Protein AF-0000000072533738 (afdb_homodimer)

Nearest PDB structures (foldseek):
  5ziq-assembly3_C  TM=5.906E-01  e=1.884E-04  Ramazzottius varieornatus
  4b3w-assembly1_B  TM=5.481E-01  e=3.428E-03  Homo sapiens
  6q6p-assembly1_A  TM=5.461E-01  e=5.926E-03  Dissostichus mawsoni
  1ury-assembly1_A  TM=5.550E-01  e=8.692E-03  Homo sapiens
  1umo-assembly1_A  TM=5.489E-01  e=9.698E-03  Homo sapiens

Radius of gyration: 24.5 Å; Cα contacts (8 Å, |Δi|>4): 192; chains: 2; bounding box: 48×74×46 Å

Foldseek 3Di:
DCVVPVPVQCVDVVRNPPDDPVSCVPDPVNVVVVVVVVVVVVVVVVVVVVVVVVLVVLLVQLQVCLPDPPDALCCLCVVLVVVLVVVCVVCPPVDDPVNSVVSNVVSVVSSVSSSVSNVVD/DCVVPVPVQCVDVVRNPPDDPVSCVPDPVNVVVVVVVVVVVVVVVVVVVVVVVVLVVLLVQLQVCLPPPPDALCCLCVVLVVVLVVVCVVCPPVDDPVNSVVSNVVSVVSSVSSSVSNVVD

Structure (mmCIF, N/CA/C/O backbone):
data_AF-0000000072533738-model_v1
#
loop_
_entity.id
_entity.type
_entity.pdbx_description
1 polymer Globin
#
loop_
_atom_site.group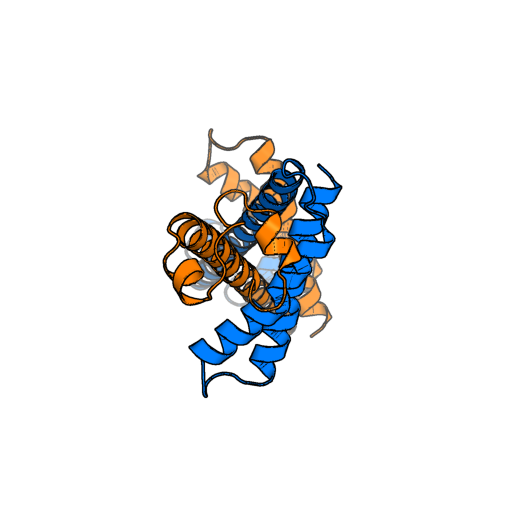_PDB
_atom_site.id
_atom_site.type_symbol
_atom_site.label_atom_id
_atom_site.label_alt_id
_atom_site.label_comp_id
_atom_site.label_asym_id
_atom_site.label_entity_id
_atom_site.label_seq_id
_atom_site.pdbx_PDB_ins_code
_atom_site.Cartn_x
_atom_site.Cartn_y
_atom_site.Cartn_z
_atom_site.occupancy
_atom_site.B_iso_or_equiv
_atom_site.auth_seq_id
_atom_site.auth_comp_id
_atom_site.auth_asym_id
_atom_site.auth_atom_id
_atom_site.pdbx_PDB_model_num
ATOM 1 N N . MET A 1 1 ? 9.305 -22.906 -13.305 1 75.19 1 MET A N 1
ATOM 2 C CA . MET A 1 1 ? 8.883 -23.516 -12.047 1 75.19 1 MET A CA 1
ATOM 3 C C . MET A 1 1 ? 8.789 -25.031 -12.18 1 75.19 1 MET A C 1
ATOM 5 O O . MET A 1 1 ? 9.203 -25.75 -11.273 1 75.19 1 MET A O 1
ATOM 9 N N . PHE A 1 2 ? 8.398 -25.578 -13.336 1 78.62 2 PHE A N 1
ATOM 10 C CA . PHE A 1 2 ? 8.109 -27.016 -13.453 1 78.62 2 PHE A CA 1
ATOM 11 C C . PHE A 1 2 ? 9.383 -27.797 -13.75 1 78.62 2 PHE A C 1
ATOM 13 O O . PHE A 1 2 ? 9.422 -29.016 -13.578 1 78.62 2 PHE A O 1
ATOM 20 N N . LYS A 1 3 ? 10.375 -27.016 -14.156 1 75.62 3 LYS A N 1
ATOM 21 C CA . LYS A 1 3 ? 11.625 -27.672 -14.508 1 75.62 3 LYS A CA 1
ATOM 22 C C . LYS A 1 3 ? 12.203 -28.422 -13.312 1 75.62 3 LYS A C 1
ATOM 24 O O . LYS A 1 3 ? 12.719 -29.531 -13.453 1 75.62 3 LYS A O 1
ATOM 29 N N . ASN A 1 4 ? 12 -27.828 -12.156 1 73.19 4 ASN A N 1
ATOM 30 C CA . ASN A 1 4 ? 12.617 -28.422 -10.984 1 73.19 4 ASN A CA 1
ATOM 31 C C . ASN A 1 4 ? 11.578 -29 -10.031 1 73.19 4 ASN A C 1
ATOM 33 O O . ASN A 1 4 ? 11.906 -29.406 -8.914 1 73.19 4 ASN A O 1
ATOM 37 N N . ASN A 1 5 ? 10.344 -29 -10.539 1 78.31 5 ASN A N 1
ATOM 38 C CA . ASN A 1 5 ? 9.281 -29.453 -9.641 1 78.31 5 ASN A CA 1
ATOM 39 C C . ASN A 1 5 ? 8.195 -30.219 -10.398 1 78.31 5 ASN A C 1
ATOM 41 O O . ASN A 1 5 ? 7.098 -29.688 -10.602 1 78.31 5 ASN A O 1
ATOM 45 N N . SER A 1 6 ? 8.484 -31.469 -10.75 1 82.69 6 SER A N 1
ATOM 46 C CA . SER A 1 6 ? 7.562 -32.312 -11.508 1 82.69 6 SER A CA 1
ATOM 47 C C . SER A 1 6 ? 6.285 -32.594 -10.719 1 82.69 6 SER A C 1
ATOM 49 O O . SER A 1 6 ? 5.219 -32.781 -11.305 1 82.69 6 SER A O 1
ATOM 51 N N . GLY A 1 7 ? 6.441 -32.562 -9.391 1 85.75 7 GLY A N 1
ATOM 52 C CA . GLY A 1 7 ? 5.281 -32.781 -8.539 1 85.75 7 GLY A CA 1
ATOM 53 C C . GLY A 1 7 ? 4.199 -31.75 -8.734 1 85.75 7 GLY A C 1
ATOM 54 O O . GLY A 1 7 ? 3.014 -32.062 -8.812 1 85.75 7 GLY A O 1
ATOM 55 N N . VAL A 1 8 ? 4.617 -30.562 -8.961 1 88.25 8 VAL A N 1
ATOM 56 C CA . VAL A 1 8 ? 3.662 -29.469 -9.148 1 88.25 8 VAL A CA 1
ATOM 57 C C . VAL A 1 8 ? 3.018 -29.578 -10.531 1 88.25 8 VAL A C 1
ATOM 59 O O . VAL A 1 8 ? 1.818 -29.328 -10.68 1 88.25 8 VAL A O 1
ATOM 62 N N . GLN A 1 9 ? 3.795 -29.969 -11.523 1 90.81 9 GLN A N 1
ATOM 63 C CA . GLN A 1 9 ? 3.248 -30.125 -12.867 1 90.81 9 GLN A CA 1
ATOM 64 C C . GLN A 1 9 ? 2.127 -31.156 -12.883 1 90.81 9 GLN A C 1
ATOM 66 O O . GLN A 1 9 ? 1.124 -30.984 -13.578 1 90.81 9 GLN A O 1
ATOM 71 N N . GLN A 1 10 ? 2.271 -32.219 -12.094 1 91.19 10 GLN A N 1
ATOM 72 C CA . GLN A 1 10 ? 1.323 -33.344 -12.062 1 91.19 10 GLN A CA 1
ATOM 73 C C . GLN A 1 10 ? -0.013 -32.906 -11.461 1 91.19 10 GLN A C 1
ATOM 75 O O . GLN A 1 10 ? -1.024 -33.594 -11.633 1 91.19 10 GLN A O 1
ATOM 80 N N . LEU A 1 11 ? -0.017 -31.797 -10.758 1 90.56 11 LEU A N 1
ATOM 81 C CA . LEU A 1 11 ? -1.252 -31.281 -10.18 1 90.56 11 LEU A CA 1
ATOM 82 C C . LEU A 1 11 ? -2.121 -30.609 -11.242 1 90.56 11 LEU A C 1
ATOM 84 O O . LEU A 1 11 ? -3.305 -30.359 -11.008 1 90.56 11 LEU A O 1
ATOM 88 N N . PHE A 1 12 ? -1.512 -30.281 -12.391 1 91.5 12 PHE A N 1
ATOM 89 C CA . PHE A 1 12 ? -2.24 -29.719 -13.523 1 91.5 12 PHE A CA 1
ATOM 90 C C . PHE A 1 12 ? -2.658 -30.828 -14.484 1 91.5 12 PHE A C 1
ATOM 92 O O . PHE A 1 12 ? -1.821 -31.406 -15.195 1 91.5 12 PHE A O 1
ATOM 99 N N . ARG A 1 13 ? -3.932 -31.109 -14.508 1 91.69 13 ARG A N 1
ATOM 100 C CA . ARG A 1 13 ? -4.438 -32.219 -15.32 1 91.69 13 ARG A CA 1
ATOM 101 C C . ARG A 1 13 ? -4.023 -32.062 -16.781 1 91.69 13 ARG A C 1
ATOM 103 O O . ARG A 1 13 ? -3.568 -33.031 -17.406 1 91.69 13 ARG A O 1
ATOM 110 N N . GLU A 1 14 ? -4.074 -30.891 -17.25 1 92.44 14 GLU A N 1
ATOM 111 C CA . GLU A 1 14 ? -3.83 -30.625 -18.672 1 92.44 14 GLU A CA 1
ATOM 112 C C . GLU A 1 14 ? -2.338 -30.641 -18.984 1 92.44 14 GLU A C 1
ATOM 114 O O . GLU A 1 14 ? -1.943 -30.625 -20.156 1 92.44 14 GLU A O 1
ATOM 119 N N . LEU A 1 15 ? -1.548 -30.766 -17.906 1 92.88 15 LEU A N 1
ATOM 120 C CA . LEU A 1 15 ? -0.111 -30.672 -18.141 1 92.88 15 LEU A CA 1
ATOM 121 C C . LEU A 1 15 ? 0.583 -31.984 -17.844 1 92.88 15 LEU A C 1
ATOM 123 O O . LEU A 1 15 ? 1.794 -32.125 -18.031 1 92.88 15 LEU A O 1
ATOM 127 N N . ARG A 1 16 ? -0.075 -33.031 -17.422 1 90.62 16 ARG A N 1
ATOM 128 C CA . ARG A 1 16 ? 0.484 -34.25 -16.875 1 90.62 16 ARG A CA 1
ATOM 129 C C . ARG A 1 16 ? 1.296 -35 -17.922 1 90.62 16 ARG A C 1
ATOM 131 O O . ARG A 1 16 ? 2.318 -35.625 -17.609 1 90.62 16 ARG A O 1
ATOM 138 N N . ASP A 1 17 ? 0.9 -34.812 -19.125 1 90.19 17 ASP A N 1
ATOM 139 C CA . ASP A 1 17 ? 1.509 -35.656 -20.141 1 90.19 17 ASP A CA 1
ATOM 140 C C . ASP A 1 17 ? 2.557 -34.906 -20.953 1 90.19 17 ASP A C 1
ATOM 142 O O . ASP A 1 17 ? 3.158 -35.438 -21.875 1 90.19 17 ASP A O 1
ATOM 146 N N . LEU A 1 18 ? 2.707 -33.719 -20.656 1 90.38 18 LEU A N 1
ATOM 147 C CA . LEU A 1 18 ? 3.727 -32.938 -21.359 1 90.38 18 LEU A CA 1
ATOM 148 C C . LEU A 1 18 ? 5.117 -33.25 -20.812 1 90.38 18 LEU A C 1
ATOM 150 O O . LEU A 1 18 ? 5.332 -33.219 -19.594 1 90.38 18 LEU A O 1
ATOM 154 N N . LYS A 1 19 ? 6.027 -33.625 -21.641 1 86.81 19 LYS A N 1
ATOM 155 C CA . LYS A 1 19 ? 7.285 -34.219 -21.188 1 86.81 19 LYS A CA 1
ATOM 156 C C . LYS A 1 19 ? 8.453 -33.281 -21.453 1 86.81 19 LYS A C 1
ATOM 158 O O . LYS A 1 19 ? 9.492 -33.375 -20.781 1 86.81 19 LYS A O 1
ATOM 163 N N . THR A 1 20 ? 8.258 -32.344 -22.391 1 88.25 20 THR A N 1
ATOM 164 C CA . THR A 1 20 ? 9.383 -31.5 -22.75 1 88.25 20 THR A CA 1
ATOM 165 C C . THR A 1 20 ? 9.094 -30.047 -22.375 1 88.25 20 THR A C 1
ATOM 167 O O . THR A 1 20 ? 7.93 -29.641 -22.266 1 88.25 20 THR A O 1
ATOM 170 N N . THR A 1 21 ? 10.172 -29.266 -22.219 1 86.88 21 THR A N 1
ATOM 171 C CA . THR A 1 21 ? 10.055 -27.844 -21.938 1 86.88 21 THR A CA 1
ATOM 172 C C . THR A 1 21 ? 9.336 -27.109 -23.078 1 86.88 21 THR A C 1
ATOM 174 O O . THR A 1 21 ? 8.562 -26.188 -22.828 1 86.88 21 THR A O 1
ATOM 177 N N . ASP A 1 22 ? 9.562 -27.562 -24.328 1 90.81 22 ASP A N 1
ATOM 178 C CA . ASP A 1 22 ? 8.914 -26.969 -25.484 1 90.81 22 ASP A CA 1
ATOM 179 C C . ASP A 1 22 ? 7.402 -27.188 -25.453 1 90.81 22 ASP A C 1
ATOM 181 O O . ASP A 1 22 ? 6.633 -26.281 -25.75 1 90.81 22 ASP A O 1
ATOM 185 N N . GLU A 1 23 ? 7.047 -28.312 -25.062 1 91.81 23 GLU A N 1
ATOM 186 C CA . GLU A 1 23 ? 5.621 -28.594 -24.922 1 91.81 23 GLU A CA 1
ATOM 187 C C . GLU A 1 23 ? 4.98 -27.719 -23.844 1 91.81 23 GLU A C 1
ATOM 189 O O . GLU A 1 23 ? 3.879 -27.203 -24.031 1 91.81 23 GLU A O 1
ATOM 194 N N . LEU A 1 24 ? 5.672 -27.625 -22.766 1 89.44 24 LEU A N 1
ATOM 195 C CA . LEU A 1 24 ? 5.172 -26.812 -21.672 1 89.44 24 LEU A CA 1
ATOM 196 C C . LEU A 1 24 ? 5.059 -25.344 -22.078 1 89.44 24 LEU A C 1
ATOM 198 O O . LEU A 1 24 ? 4.051 -24.703 -21.797 1 89.44 24 LEU A O 1
ATOM 202 N N . ARG A 1 25 ? 6.059 -24.906 -22.812 1 89.38 25 ARG A N 1
ATOM 203 C CA . ARG A 1 25 ? 6.082 -23.516 -23.266 1 89.38 25 ARG A CA 1
ATOM 204 C C . ARG A 1 25 ? 4.945 -23.234 -24.234 1 89.38 25 ARG A C 1
ATOM 206 O O . ARG A 1 25 ? 4.441 -22.109 -24.312 1 89.38 25 ARG A O 1
ATOM 213 N N . MET A 1 26 ? 4.469 -24.281 -24.891 1 91.75 26 MET A N 1
ATOM 214 C CA . MET A 1 26 ? 3.451 -24.094 -25.922 1 91.75 26 MET A CA 1
ATOM 215 C C . MET A 1 26 ? 2.055 -24.328 -25.359 1 91.75 26 MET A C 1
ATOM 217 O O . MET A 1 26 ? 1.057 -24.109 -26.047 1 91.75 26 MET A O 1
ATOM 221 N N . SER A 1 27 ? 2.01 -24.703 -24.078 1 93.25 27 SER A N 1
ATOM 222 C CA . SER A 1 27 ? 0.722 -24.984 -23.453 1 93.25 27 SER A CA 1
ATOM 223 C C . SER A 1 27 ? -0.048 -23.703 -23.172 1 93.25 27 SER A C 1
ATOM 225 O O . SER A 1 27 ? 0.428 -22.844 -22.438 1 93.25 27 SER A O 1
ATOM 227 N N . GLU A 1 28 ? -1.246 -23.594 -23.75 1 93.56 28 GLU A N 1
ATOM 228 C CA . GLU A 1 28 ? -2.098 -22.422 -23.531 1 93.56 28 GLU A CA 1
ATOM 229 C C . GLU A 1 28 ? -2.531 -22.328 -22.062 1 93.56 28 GLU A C 1
ATOM 231 O O . GLU A 1 28 ? -2.605 -21.219 -21.516 1 93.56 28 GLU A O 1
ATOM 236 N N . VAL A 1 29 ? -2.779 -23.422 -21.469 1 92.5 29 VAL A N 1
ATOM 237 C CA . VAL A 1 29 ? -3.225 -23.453 -20.078 1 92.5 29 VAL A CA 1
ATOM 238 C C . VAL A 1 29 ? -2.123 -22.922 -19.172 1 92.5 29 VAL A C 1
ATOM 240 O O . VAL A 1 29 ? -2.377 -22.078 -18.297 1 92.5 29 VAL A O 1
ATOM 243 N N . LEU A 1 30 ? -0.983 -23.359 -19.391 1 92.62 30 LEU A N 1
ATOM 244 C CA . LEU A 1 30 ? 0.136 -22.906 -18.578 1 92.62 30 LEU A CA 1
ATOM 245 C C . LEU A 1 30 ? 0.406 -21.422 -18.812 1 92.62 30 LEU A C 1
ATOM 247 O O . LEU A 1 30 ? 0.65 -20.672 -17.859 1 92.62 30 LEU A O 1
ATOM 251 N N . GLU A 1 31 ? 0.365 -20.984 -20 1 93.5 31 GLU A N 1
ATOM 252 C CA . GLU A 1 31 ? 0.601 -19.578 -20.344 1 93.5 31 GLU A CA 1
ATOM 253 C C . GLU A 1 31 ? -0.403 -18.672 -19.641 1 93.5 31 GLU A C 1
ATOM 255 O O . GLU A 1 31 ? -0.029 -17.641 -19.094 1 93.5 31 GLU A O 1
ATOM 260 N N . LYS A 1 32 ? -1.63 -19.062 -19.656 1 94.69 32 LYS A N 1
ATOM 261 C CA . LYS A 1 32 ? -2.668 -18.25 -19.016 1 94.69 32 LYS A CA 1
ATOM 262 C C . LYS A 1 32 ? -2.471 -18.203 -17.516 1 94.69 32 LYS A C 1
ATOM 264 O O . LYS A 1 32 ? -2.592 -17.141 -16.891 1 94.69 32 LYS A O 1
ATOM 269 N N . HIS A 1 33 ? -2.213 -19.328 -16.938 1 94 33 HIS A N 1
ATOM 270 C CA . HIS A 1 33 ? -1.962 -19.375 -15.5 1 94 33 HIS A CA 1
ATOM 271 C C . HIS A 1 33 ? -0.748 -18.516 -15.133 1 94 33 HIS A C 1
ATOM 273 O O . HIS A 1 33 ? -0.802 -17.719 -14.188 1 94 33 HIS A O 1
ATOM 279 N N . ALA A 1 34 ? 0.335 -18.703 -15.93 1 92.62 34 ALA A N 1
ATOM 280 C CA . ALA A 1 34 ? 1.561 -17.953 -15.688 1 92.62 34 ALA A CA 1
ATOM 281 C C . ALA A 1 34 ? 1.312 -16.453 -15.805 1 92.62 34 ALA A C 1
ATOM 283 O O . ALA A 1 34 ? 1.826 -15.664 -15.008 1 92.62 34 ALA A O 1
ATOM 284 N N . SER A 1 35 ? 0.543 -16.016 -16.703 1 93.88 35 SER A N 1
ATOM 285 C CA . SER A 1 35 ? 0.214 -14.602 -16.891 1 93.88 35 SER A CA 1
ATOM 286 C C . SER A 1 35 ? -0.564 -14.055 -15.703 1 93.88 35 SER A C 1
ATOM 288 O O . SER A 1 35 ? -0.3 -12.938 -15.25 1 93.88 35 SER A O 1
ATOM 290 N N . LYS A 1 36 ? -1.461 -14.859 -15.219 1 95.62 36 LYS A N 1
ATOM 291 C CA . LYS A 1 36 ? -2.24 -14.445 -14.062 1 95.62 36 LYS A CA 1
ATOM 292 C C . LYS A 1 36 ? -1.359 -14.328 -12.82 1 95.62 36 LYS A C 1
ATOM 294 O O . LYS A 1 36 ? -1.438 -13.344 -12.086 1 95.62 36 LYS A O 1
ATOM 299 N N . VAL A 1 37 ? -0.506 -15.289 -12.648 1 95.44 37 VAL A N 1
ATOM 300 C CA . VAL A 1 37 ? 0.407 -15.297 -11.508 1 95.44 37 VAL A CA 1
ATOM 301 C C . VAL A 1 37 ? 1.319 -14.07 -11.57 1 95.44 37 VAL A C 1
ATOM 303 O O . VAL A 1 37 ? 1.434 -13.328 -10.594 1 95.44 37 VAL A O 1
ATOM 306 N N . MET A 1 38 ? 1.841 -13.781 -12.742 1 93.75 38 MET A N 1
ATOM 307 C CA . MET A 1 38 ? 2.754 -12.656 -12.898 1 93.75 38 MET A CA 1
ATOM 308 C C . MET A 1 38 ? 2.027 -11.336 -12.68 1 93.75 38 MET A C 1
ATOM 310 O O . MET A 1 38 ? 2.58 -10.406 -12.086 1 93.75 38 MET A O 1
ATOM 314 N N . SER A 1 39 ? 0.851 -11.297 -13.125 1 94.81 39 SER A N 1
ATOM 315 C CA . SER A 1 39 ? 0.066 -10.086 -12.938 1 94.81 39 SER A CA 1
ATOM 316 C C . SER A 1 39 ? -0.188 -9.812 -11.461 1 94.81 39 SER A C 1
ATOM 318 O O . SER A 1 39 ? -0.01 -8.688 -10.992 1 94.81 39 SER A O 1
ATOM 320 N N . ILE A 1 40 ? -0.537 -10.805 -10.719 1 94.88 40 ILE A N 1
ATOM 321 C CA . ILE A 1 40 ? -0.811 -10.664 -9.297 1 94.88 40 ILE A CA 1
ATOM 322 C C . ILE A 1 40 ? 0.472 -10.281 -8.555 1 94.88 40 ILE A C 1
ATOM 324 O O . ILE A 1 40 ? 0.468 -9.383 -7.715 1 94.88 40 ILE A O 1
ATOM 328 N N . LEU A 1 41 ? 1.559 -10.938 -8.914 1 95 41 LEU A N 1
ATOM 329 C CA . LEU A 1 41 ? 2.834 -10.617 -8.281 1 95 41 LEU A CA 1
ATOM 330 C C . LEU A 1 41 ? 3.238 -9.172 -8.562 1 95 41 LEU A C 1
ATOM 332 O O . LEU A 1 41 ? 3.598 -8.43 -7.645 1 95 41 LEU A O 1
ATOM 336 N N . ASP A 1 42 ? 3.123 -8.758 -9.781 1 92.44 42 ASP A N 1
ATOM 337 C CA . ASP A 1 42 ? 3.492 -7.406 -10.188 1 92.44 42 ASP A CA 1
ATOM 338 C C . ASP A 1 42 ? 2.639 -6.363 -9.469 1 92.44 42 ASP A C 1
ATOM 340 O O . ASP A 1 42 ? 3.164 -5.379 -8.945 1 92.44 42 ASP A O 1
ATOM 344 N N . ASP A 1 43 ? 1.369 -6.605 -9.492 1 92.5 43 ASP A N 1
ATOM 345 C CA . ASP A 1 43 ? 0.45 -5.695 -8.82 1 92.5 43 ASP A CA 1
ATOM 346 C C . ASP A 1 43 ? 0.756 -5.609 -7.324 1 92.5 43 ASP A C 1
ATOM 348 O O . ASP A 1 43 ? 0.78 -4.52 -6.75 1 92.5 43 ASP A O 1
ATOM 352 N N . SER A 1 44 ? 0.989 -6.727 -6.723 1 93.25 44 SER A N 1
ATOM 353 C CA . SER A 1 44 ? 1.26 -6.781 -5.289 1 93.25 44 SER A CA 1
ATOM 354 C C . SER A 1 44 ? 2.564 -6.07 -4.945 1 93.25 44 SER A C 1
ATOM 356 O O . SER A 1 44 ? 2.613 -5.273 -4.004 1 93.25 44 SER A O 1
ATOM 358 N N . ILE A 1 45 ? 3.549 -6.316 -5.68 1 91.75 45 ILE A N 1
ATOM 359 C CA . ILE A 1 45 ? 4.848 -5.684 -5.457 1 91.75 45 ILE A CA 1
ATOM 360 C C . ILE A 1 45 ? 4.707 -4.168 -5.566 1 91.75 45 ILE A C 1
ATOM 362 O O . ILE A 1 45 ? 5.211 -3.432 -4.715 1 91.75 45 ILE A O 1
ATOM 366 N N . ASN A 1 46 ? 3.998 -3.68 -6.578 1 90.31 46 ASN A N 1
ATOM 367 C CA . ASN A 1 46 ? 3.799 -2.248 -6.773 1 90.31 46 ASN A CA 1
ATOM 368 C C . ASN A 1 46 ? 3.047 -1.62 -5.605 1 90.31 46 ASN A C 1
ATOM 370 O O . ASN A 1 46 ? 3.377 -0.515 -5.172 1 90.31 46 ASN A O 1
ATOM 374 N N . ASN A 1 47 ? 2.111 -2.355 -5.148 1 89.12 47 ASN A N 1
ATOM 375 C CA . ASN A 1 47 ? 1.332 -1.848 -4.023 1 89.12 47 ASN A CA 1
ATOM 376 C C . ASN A 1 47 ? 2.15 -1.831 -2.734 1 89.12 47 ASN A C 1
ATOM 378 O O . ASN A 1 47 ? 2.086 -0.871 -1.965 1 89.12 47 ASN A O 1
ATOM 382 N N . ILE A 1 48 ? 2.896 -2.848 -2.529 1 84.75 48 ILE A N 1
ATOM 383 C CA . ILE A 1 48 ? 3.736 -2.939 -1.34 1 84.75 48 ILE A CA 1
ATOM 384 C C . ILE A 1 48 ? 4.816 -1.863 -1.387 1 84.75 48 ILE A C 1
ATOM 386 O O . ILE A 1 48 ? 5.082 -1.195 -0.384 1 84.75 48 ILE A O 1
ATOM 390 N N . ASP A 1 49 ? 5.473 -1.642 -2.525 1 85.81 49 ASP A N 1
ATOM 391 C CA . ASP A 1 49 ? 6.461 -0.583 -2.699 1 85.81 49 ASP A CA 1
ATOM 392 C C . ASP A 1 49 ? 5.855 0.789 -2.41 1 85.81 49 ASP A C 1
ATOM 394 O O . ASP A 1 49 ? 6.504 1.646 -1.806 1 85.81 49 ASP A O 1
ATOM 398 N N . SER A 1 50 ? 4.66 0.904 -2.797 1 88.19 50 SER A N 1
ATOM 399 C CA . SER A 1 50 ? 3.994 2.188 -2.598 1 88.19 50 SER A CA 1
ATOM 400 C C . SER A 1 50 ? 3.771 2.473 -1.116 1 88.19 50 SER A C 1
ATOM 402 O O . SER A 1 50 ? 3.865 3.619 -0.678 1 88.19 50 SER A O 1
ATOM 404 N N . VAL A 1 51 ? 3.52 1.448 -0.324 1 84.5 51 VAL A N 1
ATOM 405 C CA . VAL A 1 51 ? 3.32 1.644 1.108 1 84.5 51 VAL A CA 1
ATOM 406 C C . VAL A 1 51 ? 4.645 2.025 1.768 1 84.5 51 VAL A C 1
ATOM 408 O O . VAL A 1 51 ? 4.684 2.908 2.627 1 84.5 51 VAL A O 1
ATOM 411 N N . ASP A 1 52 ? 5.688 1.315 1.389 1 85.62 52 ASP A N 1
ATOM 412 C CA . ASP A 1 52 ? 7.004 1.647 1.933 1 85.62 52 ASP A CA 1
ATOM 413 C C . ASP A 1 52 ? 7.355 3.107 1.659 1 85.62 52 ASP A C 1
ATOM 415 O O . ASP A 1 52 ? 7.84 3.811 2.549 1 85.62 52 ASP A O 1
ATOM 419 N N . ILE A 1 53 ? 7.074 3.516 0.464 1 89.75 53 ILE A N 1
ATOM 420 C CA . ILE A 1 53 ? 7.34 4.895 0.071 1 89.75 53 ILE A CA 1
ATOM 421 C C . ILE A 1 53 ? 6.457 5.84 0.882 1 89.75 53 ILE A C 1
ATOM 423 O O . ILE A 1 53 ? 6.914 6.895 1.33 1 89.75 53 ILE A O 1
ATOM 427 N N . THR A 1 54 ? 5.262 5.414 1.073 1 92.69 54 THR A N 1
ATOM 428 C CA . THR A 1 54 ? 4.32 6.207 1.851 1 92.69 54 THR A CA 1
ATOM 429 C C . THR A 1 54 ? 4.789 6.344 3.297 1 92.69 54 THR A C 1
ATOM 431 O O . THR A 1 54 ? 4.805 7.441 3.85 1 92.69 54 THR A O 1
ATOM 434 N N . LEU A 1 55 ? 5.207 5.238 3.891 1 91.75 55 LEU A N 1
ATOM 435 C CA . LEU A 1 55 ? 5.66 5.266 5.277 1 91.75 55 LEU A CA 1
ATOM 436 C C . LEU A 1 55 ? 6.898 6.145 5.426 1 91.75 55 LEU A C 1
ATOM 438 O O . LEU A 1 55 ? 7.016 6.898 6.395 1 91.75 55 LEU A O 1
ATOM 442 N N . GLU A 1 56 ? 7.734 6.047 4.465 1 94.38 56 GLU A N 1
ATOM 443 C CA . GLU A 1 56 ? 8.922 6.902 4.484 1 94.38 56 GLU A CA 1
ATOM 444 C C . GLU A 1 56 ? 8.539 8.375 4.398 1 94.38 56 GLU A C 1
ATOM 446 O O . GLU A 1 56 ? 9.086 9.211 5.121 1 94.38 56 GLU A O 1
ATOM 451 N N . LEU A 1 57 ? 7.652 8.672 3.541 1 95.56 57 LEU A N 1
ATOM 452 C CA . LEU A 1 57 ? 7.168 10.047 3.391 1 95.56 57 LEU A CA 1
ATOM 453 C C . LEU A 1 57 ? 6.555 10.547 4.691 1 95.56 57 LEU A C 1
ATOM 455 O O . LEU A 1 57 ? 6.852 11.664 5.133 1 95.56 57 LEU A O 1
ATOM 459 N N . LEU A 1 58 ? 5.754 9.758 5.352 1 97.12 58 LEU A N 1
ATOM 460 C CA . LEU A 1 58 ? 5.109 10.148 6.602 1 97.12 58 LEU A CA 1
ATOM 461 C C . LEU A 1 58 ? 6.141 10.367 7.703 1 97.12 58 LEU A C 1
ATOM 463 O O . LEU A 1 58 ? 6.051 11.344 8.453 1 97.12 58 LEU A O 1
ATOM 467 N N . HIS A 1 59 ? 7.09 9.477 7.734 1 97.12 59 HIS A N 1
ATOM 468 C CA . HIS A 1 59 ? 8.141 9.609 8.742 1 97.12 59 HIS A CA 1
ATOM 469 C C . HIS A 1 59 ? 8.961 10.875 8.508 1 97.12 59 HIS A C 1
ATOM 471 O O . HIS A 1 59 ? 9.234 11.625 9.453 1 97.12 59 HIS A O 1
ATOM 477 N N . ARG A 1 60 ? 9.305 11.117 7.273 1 97.12 60 ARG A N 1
ATOM 478 C CA . ARG A 1 60 ? 10.062 12.32 6.957 1 97.12 60 ARG A CA 1
ATOM 479 C C . ARG A 1 60 ? 9.25 13.578 7.246 1 97.12 60 ARG A C 1
ATOM 481 O O . ARG A 1 60 ? 9.773 14.555 7.773 1 97.12 60 ARG A O 1
ATOM 488 N N . THR A 1 61 ? 8.023 13.531 6.879 1 97.5 61 THR A N 1
ATOM 489 C CA . THR A 1 61 ? 7.129 14.648 7.152 1 97.5 61 THR A CA 1
ATOM 490 C C . THR A 1 61 ? 7.016 14.898 8.656 1 97.5 61 THR A C 1
ATOM 492 O O . THR A 1 61 ? 7.145 16.031 9.117 1 97.5 61 THR A O 1
ATOM 495 N N . GLY A 1 62 ? 6.73 13.844 9.461 1 97.69 62 GLY A N 1
ATOM 496 C CA . GLY A 1 62 ? 6.73 13.969 10.906 1 97.69 62 GLY A CA 1
ATOM 497 C C . GLY A 1 62 ? 8.031 14.531 11.453 1 97.69 62 GLY A C 1
ATOM 498 O O . GLY A 1 62 ? 8.016 15.477 12.258 1 97.69 62 GLY A O 1
ATOM 499 N N . ALA A 1 63 ? 9.156 14.008 10.977 1 97.62 63 ALA A N 1
ATOM 500 C CA . ALA A 1 63 ? 10.484 14.422 11.43 1 97.62 63 ALA A CA 1
ATOM 501 C C . ALA A 1 63 ? 10.719 15.906 11.164 1 97.62 63 ALA A C 1
ATOM 503 O O . ALA A 1 63 ? 11.32 16.594 11.992 1 97.62 63 ALA A O 1
ATOM 504 N N . SER A 1 64 ? 10.305 16.391 10.039 1 96.31 64 SER A N 1
ATOM 505 C CA . SER A 1 64 ? 10.531 17.781 9.664 1 96.31 64 SER A CA 1
ATOM 506 C C . SER A 1 64 ? 9.859 18.734 10.641 1 96.31 64 SER A C 1
ATOM 508 O O . SER A 1 64 ? 10.242 19.906 10.734 1 96.31 64 SER A O 1
ATOM 510 N N . HIS A 1 65 ? 8.859 18.328 11.43 1 96.56 65 HIS A N 1
ATOM 511 C CA . HIS A 1 65 ? 8.102 19.188 12.328 1 96.56 65 HIS A CA 1
ATOM 512 C C . HIS A 1 65 ? 8.797 19.344 13.672 1 96.56 65 HIS A C 1
ATOM 514 O O . HIS A 1 65 ? 8.422 20.188 14.484 1 96.56 65 HIS A O 1
ATOM 520 N N . LYS A 1 66 ? 9.82 18.547 13.875 1 94.81 66 LYS A N 1
ATOM 521 C CA . LYS A 1 66 ? 10.633 18.703 15.07 1 94.81 66 LYS A CA 1
ATOM 522 C C . LYS A 1 66 ? 11.328 20.062 15.086 1 94.81 66 LYS A C 1
ATOM 524 O O . LYS A 1 66 ? 11.617 20.609 16.156 1 94.81 66 LYS A O 1
ATOM 529 N N . GLY A 1 67 ? 11.547 20.625 13.914 1 91.31 67 GLY A N 1
ATOM 530 C CA . GLY A 1 67 ? 12.258 21.891 13.781 1 91.31 67 GLY A CA 1
ATOM 531 C C . GLY A 1 67 ? 11.422 23.078 14.18 1 91.31 67 GLY A C 1
ATOM 532 O O . GLY A 1 67 ? 11.945 24.188 14.352 1 91.31 67 GLY A O 1
ATOM 533 N N . TYR A 1 68 ? 10.164 22.906 14.398 1 91.69 68 TYR A N 1
ATOM 534 C CA . TYR A 1 68 ? 9.273 24.016 14.742 1 91.69 68 TYR A CA 1
ATOM 535 C C . TYR A 1 68 ? 9.117 24.141 16.25 1 91.69 68 TYR A C 1
ATOM 537 O O . TYR A 1 68 ? 8.648 23.219 16.906 1 91.69 68 TYR A O 1
ATOM 545 N N . GLN A 1 69 ? 9.5 25.328 16.781 1 91.44 69 GLN A N 1
ATOM 546 C CA . GLN A 1 69 ? 9.391 25.578 18.203 1 91.44 69 GLN A CA 1
ATOM 547 C C . GLN A 1 69 ? 7.938 2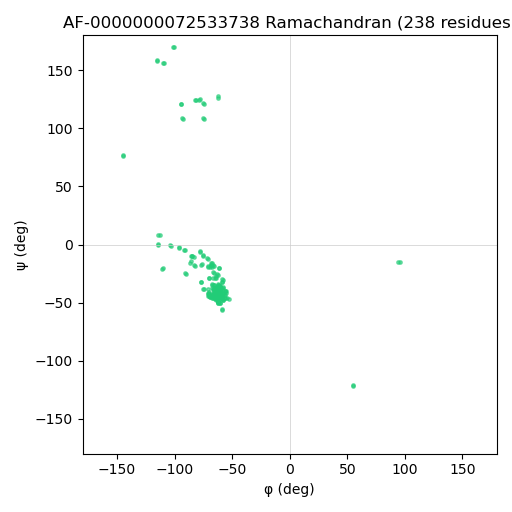5.516 18.672 1 91.44 69 GLN A C 1
ATOM 549 O O . GLN A 1 69 ? 7.059 26.141 18.062 1 91.44 69 GLN A O 1
ATOM 554 N N . GLY A 1 70 ? 7.68 24.703 19.719 1 92.88 70 GLY A N 1
ATOM 555 C CA . GLY A 1 70 ? 6.348 24.625 20.297 1 92.88 70 GLY A CA 1
ATOM 556 C C . GLY A 1 70 ? 5.512 23.5 19.734 1 92.88 70 GLY A C 1
ATOM 557 O O . GLY A 1 70 ? 4.496 23.109 20.312 1 92.88 70 GLY A O 1
ATOM 558 N N . PHE A 1 71 ? 5.945 22.984 18.656 1 94.69 71 PHE A N 1
ATOM 559 C CA . PHE A 1 71 ? 5.199 21.875 18.078 1 94.69 71 PHE A CA 1
ATOM 560 C C . PHE A 1 71 ? 5.562 20.562 18.781 1 94.69 71 PHE A C 1
ATOM 562 O O . PHE A 1 71 ? 6.742 20.219 18.875 1 94.69 71 PHE A O 1
ATOM 569 N N . THR A 1 72 ? 4.469 19.875 19.312 1 94.69 72 THR A N 1
ATOM 570 C CA . THR A 1 72 ? 4.66 18.562 19.906 1 94.69 72 THR A CA 1
ATOM 571 C C . THR A 1 72 ? 4.023 17.484 19.016 1 94.69 72 THR A C 1
ATOM 573 O O . THR A 1 72 ? 3.076 17.766 18.281 1 94.69 72 THR A O 1
ATOM 576 N N . ALA A 1 73 ? 4.504 16.25 19.141 1 96.25 73 ALA A N 1
ATOM 577 C CA . ALA A 1 73 ? 4.031 15.148 18.312 1 96.25 73 ALA A CA 1
ATOM 578 C C . ALA A 1 73 ? 2.531 14.938 18.484 1 96.25 73 ALA A C 1
ATOM 580 O O . ALA A 1 73 ? 1.831 14.594 17.531 1 96.25 73 ALA A O 1
ATOM 581 N N . GLU A 1 74 ? 2.062 15.211 19.672 1 94.19 74 GLU A N 1
ATOM 582 C CA . GLU A 1 74 ? 0.66 14.977 20 1 94.19 74 GLU A CA 1
ATOM 583 C C . GLU A 1 74 ? -0.254 15.922 19.234 1 94.19 74 GLU A C 1
ATOM 585 O O . GLU A 1 74 ? -1.441 15.648 19.062 1 94.19 74 GLU A O 1
ATOM 590 N N . LEU A 1 75 ? 0.294 17.016 18.734 1 94.31 75 LEU A N 1
ATOM 591 C CA . LEU A 1 75 ? -0.518 18 18.016 1 94.31 75 LEU A CA 1
ATOM 592 C C . LEU A 1 75 ? -0.955 17.453 16.656 1 94.31 75 LEU A C 1
ATOM 594 O O . LEU A 1 75 ? -1.911 17.953 16.062 1 94.31 75 LEU A O 1
ATOM 598 N N . PHE A 1 76 ? -0.294 16.438 16.141 1 96.25 76 PHE A N 1
ATOM 599 C CA . PHE A 1 76 ? -0.744 15.789 14.914 1 96.25 76 PHE A CA 1
ATOM 600 C C . PHE A 1 76 ? -2.166 15.266 15.062 1 96.25 76 PHE A C 1
ATOM 602 O O . PHE A 1 76 ? -2.934 15.25 14.102 1 96.25 76 PHE A O 1
ATOM 609 N N . TRP A 1 77 ? -2.539 14.898 16.266 1 94.69 77 TRP A N 1
ATOM 610 C CA . TRP A 1 77 ? -3.859 14.312 16.5 1 94.69 77 TRP A CA 1
ATOM 611 C C . TRP A 1 77 ? -4.957 15.336 16.219 1 94.69 77 TRP A C 1
ATOM 613 O O . TRP A 1 77 ? -6.113 14.969 15.992 1 94.69 77 TRP A O 1
ATOM 623 N N . GLU A 1 78 ? -4.656 16.562 16.188 1 92.94 78 GLU A N 1
ATOM 624 C CA . GLU A 1 78 ? -5.641 17.609 15.977 1 92.94 78 GLU A CA 1
ATOM 625 C C . GLU A 1 78 ? -6.211 17.562 14.562 1 92.94 78 GLU A C 1
ATOM 627 O O . GLU A 1 78 ? -7.25 18.172 14.281 1 92.94 78 GLU A O 1
ATOM 632 N N . ILE A 1 79 ? -5.578 16.875 13.695 1 94.38 79 ILE A N 1
ATOM 633 C CA . ILE A 1 79 ? -6 16.812 12.297 1 94.38 79 ILE A CA 1
ATOM 634 C C . ILE A 1 79 ? -7.113 15.766 12.148 1 94.38 79 ILE A C 1
ATOM 636 O O . ILE A 1 79 ? -7.867 15.805 11.172 1 94.38 79 ILE A O 1
ATOM 640 N N . GLU A 1 80 ? -7.23 14.883 13.125 1 94.12 80 GLU A N 1
ATOM 641 C CA . GLU A 1 80 ? -8.109 13.727 12.969 1 94.12 80 GLU A CA 1
ATOM 642 C C . GLU A 1 80 ? -9.547 14.156 12.711 1 94.12 80 GLU A C 1
ATOM 644 O O . GLU A 1 80 ? -10.125 13.828 11.672 1 94.12 80 GLU A O 1
ATOM 649 N N . GLN A 1 81 ? -10.102 14.953 13.586 1 93.5 81 GLN A N 1
ATOM 650 C CA . GLN A 1 81 ? -11.523 15.289 13.477 1 93.5 81 GLN A CA 1
ATOM 651 C C . GLN A 1 81 ? -11.781 16.203 12.281 1 93.5 81 GLN A C 1
ATOM 653 O O . GLN A 1 81 ? -12.727 15.977 11.523 1 93.5 81 GLN A O 1
ATOM 658 N N . PRO A 1 82 ? -10.961 17.203 12.094 1 92.56 82 PRO A N 1
ATOM 659 C CA . PRO A 1 82 ? -11.164 18.016 10.891 1 92.56 82 PRO A CA 1
ATOM 660 C C . PRO A 1 82 ? -11.125 17.188 9.609 1 92.56 82 PRO A C 1
ATOM 662 O O . PRO A 1 82 ? -11.891 17.453 8.68 1 92.56 82 PRO A O 1
ATOM 665 N N . PHE A 1 83 ? -10.258 16.25 9.523 1 94.94 83 PHE A N 1
ATOM 666 C CA . PHE A 1 83 ? -10.188 15.375 8.352 1 94.94 83 PHE A CA 1
ATOM 667 C C . PHE A 1 83 ? -11.477 14.578 8.195 1 94.94 83 PHE A C 1
ATOM 669 O O . PHE A 1 83 ? -12.062 14.547 7.109 1 94.94 83 PHE A O 1
ATOM 676 N N . LEU A 1 84 ? -11.914 13.922 9.281 1 94.38 84 LEU A N 1
ATOM 677 C CA . LEU A 1 84 ? -13.117 13.102 9.219 1 94.38 84 LEU A CA 1
ATOM 678 C C . LEU A 1 84 ? -14.336 13.938 8.836 1 94.38 84 LEU A C 1
ATOM 680 O O . LEU A 1 84 ? -15.164 13.508 8.031 1 94.38 84 LEU A O 1
ATOM 684 N N . ASP A 1 85 ? -14.359 15.133 9.359 1 93.12 85 ASP A N 1
ATOM 685 C CA . ASP A 1 85 ? -15.438 16.047 9.016 1 93.12 85 ASP A CA 1
ATOM 686 C C . ASP A 1 85 ? -15.406 16.391 7.527 1 93.12 85 ASP A C 1
ATOM 688 O O . ASP A 1 85 ? -16.453 16.438 6.871 1 93.12 85 ASP A O 1
ATOM 692 N N . SER A 1 86 ? -14.258 16.641 7.012 1 91.62 86 SER A N 1
ATOM 693 C CA . SER A 1 86 ? -14.102 17.016 5.609 1 91.62 86 SER A CA 1
ATOM 694 C C . SER A 1 86 ? -14.523 15.875 4.688 1 91.62 86 SER A C 1
ATOM 696 O O . SER A 1 86 ? -15.148 16.109 3.65 1 91.62 86 SER A O 1
ATOM 698 N N . VAL A 1 87 ? -14.133 14.664 5.07 1 92.44 87 VAL A N 1
ATOM 699 C CA . VAL A 1 87 ? -14.492 13.492 4.273 1 92.44 87 VAL A CA 1
ATOM 700 C C . VAL A 1 87 ? -16.016 13.328 4.242 1 92.44 87 VAL A C 1
ATOM 702 O O . VAL A 1 87 ? -16.594 13.117 3.178 1 92.44 87 VAL A O 1
ATOM 705 N N . LYS A 1 88 ? -16.641 13.516 5.402 1 93.88 88 LYS A N 1
ATOM 706 C CA . LYS A 1 88 ? -18.094 13.414 5.496 1 93.88 88 LYS A CA 1
ATOM 707 C C . LYS A 1 88 ? -18.766 14.469 4.625 1 93.88 88 LYS A C 1
ATOM 709 O O . LYS A 1 88 ? -19.734 14.172 3.922 1 93.88 88 LYS A O 1
ATOM 714 N N . LEU A 1 89 ? -18.266 15.633 4.727 1 94.25 89 LEU A N 1
ATOM 715 C CA . LEU A 1 89 ? -18.812 16.719 3.934 1 94.25 89 LEU A CA 1
ATOM 716 C C . LEU A 1 89 ? -18.656 16.453 2.443 1 94.25 89 LEU A C 1
ATOM 718 O O . LEU A 1 89 ? -19.578 16.703 1.66 1 94.25 89 LEU A O 1
ATOM 722 N N . THR A 1 90 ? -17.547 15.906 2.006 1 91.94 90 THR A N 1
ATOM 723 C CA . THR A 1 90 ? -17.219 15.648 0.604 1 91.94 90 THR A CA 1
ATOM 724 C C . THR A 1 90 ? -18.094 14.516 0.057 1 91.94 90 THR A C 1
ATOM 726 O O . THR A 1 90 ? -18.625 14.609 -1.049 1 91.94 90 THR A O 1
ATOM 729 N N . LEU A 1 91 ? -18.312 13.492 0.846 1 92.06 91 LEU A N 1
ATOM 730 C CA . LEU A 1 91 ? -18.984 12.297 0.357 1 92.06 91 LEU A CA 1
ATOM 731 C C . LEU A 1 91 ? -20.5 12.414 0.544 1 92.06 91 LEU A C 1
ATOM 733 O O . LEU A 1 91 ? -21.266 11.805 -0.2 1 92.06 91 LEU A O 1
ATOM 737 N N . GLY A 1 92 ? -20.875 13.242 1.542 1 94.38 92 GLY A N 1
ATOM 738 C CA . GLY A 1 92 ? -22.297 13.422 1.807 1 94.38 92 GLY A CA 1
ATOM 739 C C . GLY A 1 92 ? -23.031 12.117 2.059 1 94.38 92 GLY A C 1
ATOM 740 O O . GLY A 1 92 ? -22.609 11.312 2.893 1 94.38 92 GLY A O 1
ATOM 741 N N . ASP A 1 93 ? -24.062 11.797 1.261 1 93.12 93 ASP A N 1
ATOM 742 C CA . ASP A 1 93 ? -24.938 10.641 1.421 1 93.12 93 ASP A CA 1
ATOM 743 C C . ASP A 1 93 ? -24.203 9.344 1.095 1 93.12 93 ASP A C 1
ATOM 745 O O . ASP A 1 93 ? -24.656 8.258 1.456 1 93.12 93 ASP A O 1
ATOM 749 N N . ARG A 1 94 ? -23.109 9.438 0.542 1 91.94 94 ARG A N 1
ATOM 750 C CA . ARG A 1 94 ? -22.328 8.25 0.185 1 91.94 94 ARG A CA 1
ATOM 751 C C . ARG A 1 94 ? -21.516 7.75 1.37 1 91.94 94 ARG A C 1
ATOM 753 O O . ARG A 1 94 ? -20.922 6.676 1.308 1 91.94 94 ARG A O 1
ATOM 760 N N . TYR A 1 95 ? -21.484 8.555 2.361 1 92.69 95 TYR A N 1
ATOM 761 C CA . TYR A 1 95 ? -20.719 8.219 3.553 1 92.69 95 TYR A CA 1
ATOM 762 C C . TYR A 1 95 ? -21.422 7.152 4.379 1 92.69 95 TYR A C 1
ATOM 764 O O . TYR A 1 95 ? -22.469 7.422 4.98 1 92.69 95 TYR A O 1
ATOM 772 N N . THR A 1 96 ? -20.891 5.945 4.379 1 93.19 96 THR A N 1
ATOM 773 C CA . THR A 1 96 ? -21.5 4.82 5.086 1 93.19 96 THR A CA 1
ATOM 774 C C . THR A 1 96 ? -20.781 4.562 6.41 1 93.19 96 THR A C 1
ATOM 776 O O . THR A 1 96 ? -19.688 5.09 6.648 1 93.19 96 THR A O 1
ATOM 779 N N . ASP A 1 97 ? -21.375 3.721 7.203 1 91.31 97 ASP A N 1
ATOM 780 C CA . ASP A 1 97 ? -20.781 3.346 8.477 1 91.31 97 ASP A CA 1
ATOM 781 C 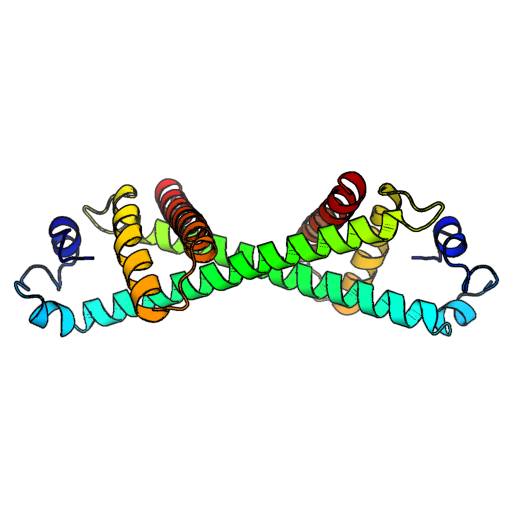C . ASP A 1 97 ? -19.453 2.604 8.266 1 91.31 97 ASP A C 1
ATOM 783 O O . ASP A 1 97 ? -18.516 2.783 9.031 1 91.31 97 ASP A O 1
ATOM 787 N N . ASN A 1 98 ? -19.5 1.771 7.27 1 83.75 98 ASN A N 1
ATOM 788 C CA . ASN A 1 98 ? -18.266 1.043 6.949 1 83.75 98 ASN A CA 1
ATOM 789 C C . ASN A 1 98 ? -17.141 1.989 6.543 1 83.75 98 ASN A C 1
ATOM 791 O O . ASN A 1 98 ? -16.016 1.848 7.008 1 83.75 98 ASN A O 1
ATOM 795 N N . MET A 1 99 ? -17.422 2.988 5.738 1 85.44 99 MET A N 1
ATOM 796 C CA . MET A 1 99 ? -16.438 3.996 5.352 1 85.44 99 MET A CA 1
ATOM 797 C C . MET A 1 99 ? -15.945 4.762 6.57 1 85.44 99 MET A C 1
ATOM 799 O O . MET A 1 99 ? -14.75 5.047 6.684 1 85.44 99 MET A O 1
ATOM 803 N N . ASP A 1 100 ? -16.844 5.059 7.465 1 91.06 100 ASP A N 1
ATOM 804 C CA . ASP A 1 100 ? -16.484 5.77 8.688 1 91.06 100 ASP A CA 1
ATOM 805 C C . ASP A 1 100 ? -15.422 5 9.477 1 91.06 100 ASP A C 1
ATOM 807 O O . ASP A 1 100 ? -14.406 5.57 9.883 1 91.06 100 ASP A O 1
ATOM 811 N N . SER A 1 101 ? -15.617 3.766 9.664 1 87.62 101 SER A N 1
ATOM 812 C CA . SER A 1 101 ? -14.688 2.912 10.406 1 87.62 101 SER A CA 1
ATOM 813 C C . SER A 1 101 ? -13.336 2.838 9.719 1 87.62 101 SER A C 1
ATOM 815 O O . SER A 1 101 ? -12.289 2.938 10.375 1 87.62 101 SER A O 1
ATOM 817 N N . ILE A 1 102 ? -13.375 2.736 8.406 1 85 102 ILE A N 1
ATOM 818 C CA . ILE A 1 102 ? -12.141 2.588 7.637 1 85 102 ILE A CA 1
ATOM 819 C C . ILE A 1 102 ? -11.344 3.885 7.695 1 85 102 ILE A C 1
ATOM 821 O O . ILE A 1 102 ? -10.125 3.861 7.926 1 85 102 ILE A O 1
ATOM 825 N N . TYR A 1 103 ? -12.031 5.031 7.512 1 92.5 103 TYR A N 1
ATOM 826 C CA . TYR A 1 103 ? -11.328 6.309 7.527 1 92.5 103 TYR A CA 1
ATOM 827 C C . TYR A 1 103 ? -10.758 6.602 8.906 1 92.5 103 TYR A C 1
ATOM 829 O O . TYR A 1 103 ? -9.664 7.164 9.031 1 92.5 103 TYR A O 1
ATOM 837 N N . LYS A 1 104 ? -11.477 6.191 9.953 1 91.94 104 LYS A N 1
ATOM 838 C CA . LYS A 1 104 ? -10.992 6.383 11.312 1 91.94 104 LYS A CA 1
ATOM 839 C C . LYS A 1 104 ? -9.719 5.582 11.57 1 91.94 104 LYS A C 1
ATOM 841 O O . LYS A 1 104 ? -8.75 6.102 12.125 1 91.94 104 LYS A O 1
ATOM 846 N N . ILE A 1 105 ? -9.734 4.348 11.133 1 88.88 105 ILE A N 1
ATOM 847 C CA . ILE A 1 105 ? -8.562 3.492 11.305 1 88.88 105 ILE A CA 1
ATOM 848 C C . ILE A 1 105 ? -7.402 4.023 10.461 1 88.88 105 ILE A C 1
ATOM 850 O O . ILE A 1 105 ? -6.27 4.113 10.938 1 88.88 105 ILE A O 1
ATOM 854 N N . THR A 1 106 ? -7.66 4.438 9.219 1 92.31 106 THR A N 1
ATOM 855 C CA . THR A 1 106 ? -6.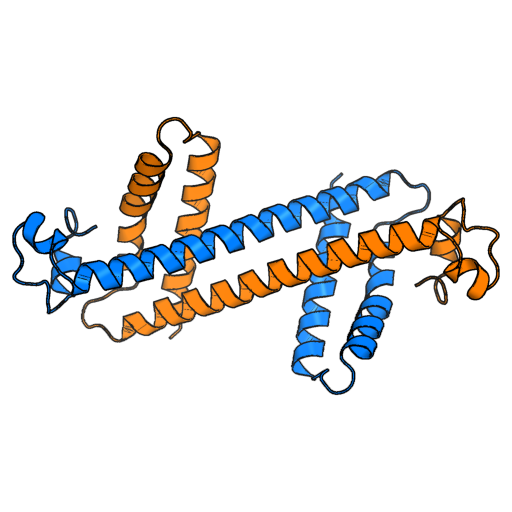637 4.875 8.273 1 92.31 106 THR A CA 1
ATOM 856 C C . THR A 1 106 ? -5.984 6.172 8.75 1 92.31 106 THR A C 1
ATOM 858 O O . THR A 1 106 ? -4.758 6.289 8.758 1 92.31 106 THR A O 1
ATOM 861 N N . ILE A 1 107 ? -6.828 7.102 9.164 1 94.62 107 ILE A N 1
ATOM 862 C CA . ILE A 1 107 ? -6.273 8.383 9.602 1 94.62 107 ILE A CA 1
ATOM 863 C C . ILE A 1 107 ? -5.441 8.172 10.867 1 94.62 107 ILE A C 1
ATOM 865 O O . ILE A 1 107 ? -4.379 8.781 11.023 1 94.62 107 ILE A O 1
ATOM 869 N N . LYS A 1 108 ? -5.832 7.34 11.773 1 93.31 108 LYS A N 1
ATOM 870 C CA . LYS A 1 108 ? -5.055 7.055 12.977 1 93.31 108 LYS A CA 1
ATOM 871 C C . LYS A 1 108 ? -3.701 6.445 12.617 1 93.31 108 LYS A C 1
ATOM 873 O O . LYS A 1 108 ? -2.678 6.82 13.195 1 93.31 108 LYS A O 1
ATOM 878 N N . PHE A 1 109 ? -3.734 5.516 11.688 1 91.88 109 PHE A N 1
ATOM 879 C CA . PHE A 1 109 ? -2.496 4.906 11.227 1 91.88 109 PHE A CA 1
ATOM 880 C C . PHE A 1 109 ? -1.551 5.961 10.664 1 91.88 109 PHE A C 1
ATOM 882 O O . PHE A 1 109 ? -0.358 5.965 10.977 1 91.88 109 PHE A O 1
ATOM 889 N N . ILE A 1 110 ? -2.033 6.875 9.867 1 95.88 110 ILE A N 1
ATOM 890 C CA . ILE A 1 110 ? -1.239 7.934 9.258 1 95.88 110 ILE A CA 1
ATOM 891 C C . ILE A 1 110 ? -0.644 8.828 10.344 1 95.88 110 ILE A C 1
ATOM 893 O O . ILE A 1 110 ? 0.561 9.086 10.352 1 95.88 110 ILE A O 1
ATOM 897 N N . LEU A 1 111 ? -1.478 9.234 11.227 1 96.88 111 LEU A N 1
ATOM 898 C CA . LEU A 1 111 ? -1.042 10.148 12.273 1 96.88 111 LEU A CA 1
ATOM 899 C C . LEU A 1 111 ? -0.022 9.477 13.188 1 96.88 111 LEU A C 1
ATOM 901 O O . LEU A 1 111 ? 0.944 10.117 13.617 1 96.88 111 LEU A O 1
ATOM 905 N N . GLU A 1 112 ? -0.178 8.188 13.492 1 95.06 112 GLU A N 1
ATOM 906 C CA . GLU A 1 112 ? 0.787 7.441 14.305 1 95.06 112 GLU A CA 1
ATOM 907 C C . GLU A 1 112 ? 2.15 7.387 13.617 1 95.06 112 GLU A C 1
ATOM 909 O O . GLU A 1 112 ? 3.188 7.445 14.281 1 95.06 112 GLU A O 1
ATOM 914 N N . ASN A 1 113 ? 2.123 7.273 12.312 1 96 113 ASN A N 1
ATOM 915 C CA . ASN A 1 113 ? 3.396 7.203 11.609 1 96 113 ASN A CA 1
ATOM 916 C C . ASN A 1 113 ? 4.047 8.578 11.492 1 96 113 ASN A C 1
ATOM 918 O O . ASN A 1 113 ? 5.273 8.695 11.492 1 96 113 ASN A O 1
ATOM 922 N N . LEU A 1 114 ? 3.264 9.688 11.383 1 97.88 114 LEU A N 1
ATOM 923 C CA . LEU A 1 114 ? 3.822 11.031 11.523 1 97.88 114 LEU A CA 1
ATOM 924 C C . LEU A 1 114 ? 4.49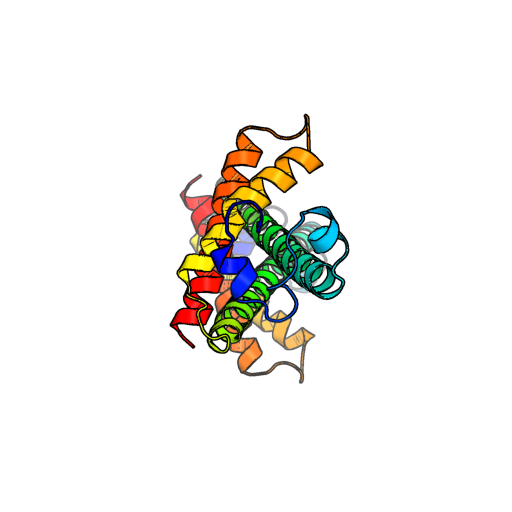2 11.203 12.875 1 97.88 114 LEU A C 1
ATOM 926 O O . LEU A 1 114 ? 5.625 11.688 12.961 1 97.88 114 LEU A O 1
ATOM 930 N N . ILE A 1 115 ? 3.781 10.773 13.898 1 97.5 115 ILE A N 1
ATOM 931 C CA . ILE A 1 115 ? 4.258 10.906 15.273 1 97.5 115 ILE A CA 1
ATOM 932 C C . ILE A 1 115 ? 5.535 10.086 15.461 1 97.5 115 ILE A C 1
ATOM 934 O O . ILE A 1 115 ? 6.52 10.578 16.016 1 97.5 115 ILE A O 1
ATOM 938 N N . LYS A 1 116 ? 5.523 8.875 15.008 1 95.69 116 LYS A N 1
ATOM 939 C CA . LYS A 1 116 ? 6.703 8.016 15.07 1 95.69 116 LYS A CA 1
ATOM 940 C C . LYS A 1 116 ? 7.898 8.656 14.383 1 95.69 116 LYS A C 1
ATOM 942 O O . LYS A 1 116 ? 9.016 8.641 14.906 1 95.69 116 LYS A O 1
ATOM 947 N N . GLY A 1 117 ? 7.656 9.203 13.156 1 97 117 GLY A N 1
ATOM 948 C CA . GLY A 1 117 ? 8.719 9.891 12.43 1 97 117 GLY A CA 1
ATOM 949 C C . GLY A 1 117 ? 9.312 11.047 13.203 1 97 117 GLY A C 1
ATOM 950 O O . GLY A 1 117 ? 10.531 11.234 13.203 1 97 117 GLY A O 1
ATOM 951 N N . MET A 1 118 ? 8.5 11.789 13.836 1 97.19 118 MET A N 1
ATOM 952 C CA . MET A 1 118 ? 8.992 12.922 14.617 1 97.19 118 MET A CA 1
ATOM 953 C C . MET A 1 118 ? 9.742 12.453 15.859 1 97.19 118 MET A C 1
ATOM 955 O O . MET A 1 118 ? 10.82 12.953 16.156 1 97.19 118 MET A O 1
ATOM 959 N N . LYS A 1 119 ? 9.219 11.461 16.547 1 96.62 119 LYS A N 1
ATOM 960 C CA . LYS A 1 119 ? 9.797 11 17.797 1 96.62 119 LYS A CA 1
ATOM 961 C C . LYS A 1 119 ? 11.133 10.289 17.562 1 96.62 119 LYS A C 1
ATOM 963 O O . LYS A 1 119 ? 12.023 10.336 18.406 1 96.62 119 LYS A O 1
ATOM 968 N N . ASN A 1 120 ? 11.266 9.719 16.438 1 94.69 120 ASN A N 1
ATOM 969 C CA . ASN A 1 120 ? 12.484 8.969 16.141 1 94.69 120 ASN A CA 1
ATOM 970 C C . ASN A 1 120 ? 13.531 9.852 15.469 1 94.69 120 ASN A C 1
ATOM 972 O O . ASN A 1 120 ? 14.625 9.383 15.148 1 94.69 120 ASN A O 1
ATOM 976 N N . SER A 1 121 ? 13.234 11.016 15.18 1 89.94 121 SER A N 1
ATOM 977 C CA . SER A 1 121 ? 14.156 11.898 14.477 1 89.94 121 SER A CA 1
ATOM 978 C C . SER A 1 121 ? 15.047 12.664 15.445 1 89.94 121 SER A C 1
ATOM 980 O O . SER A 1 121 ? 14.633 12.961 16.578 1 89.94 121 SER A O 1
ATOM 982 N N . MET B 1 1 ? -9.219 23.359 11.211 1 74.88 1 MET B N 1
ATOM 983 C CA . MET B 1 1 ? -8.367 22.891 12.305 1 74.88 1 MET B CA 1
ATOM 984 C C . MET B 1 1 ? -8.117 24.016 13.305 1 74.88 1 MET B C 1
ATOM 986 O O . MET B 1 1 ? -8.141 23.797 14.523 1 74.88 1 MET B O 1
ATOM 990 N N . PHE B 1 2 ? -8.023 25.281 12.891 1 78.38 2 PHE B N 1
ATOM 991 C CA . PHE B 1 2 ? -7.594 26.359 13.766 1 78.38 2 PHE B CA 1
ATOM 992 C C . PHE B 1 2 ? -8.773 26.922 14.547 1 78.38 2 PHE B C 1
ATOM 994 O O . PHE B 1 2 ? -8.586 27.609 15.562 1 78.38 2 PHE B O 1
ATOM 1001 N N . LYS B 1 3 ? -9.938 26.547 14.062 1 75.5 3 LYS B N 1
ATOM 1002 C CA . LYS B 1 3 ? -11.125 27.078 14.719 1 75.5 3 LYS B CA 1
ATOM 1003 C C . LYS B 1 3 ? -11.195 26.625 16.172 1 75.5 3 LYS B C 1
ATOM 1005 O O . LYS B 1 3 ? -11.57 27.406 17.047 1 75.5 3 LYS B O 1
ATOM 1010 N N . ASN B 1 4 ? -10.719 25.438 16.391 1 72.81 4 ASN B N 1
ATOM 1011 C CA . ASN B 1 4 ? -10.852 24.891 17.75 1 72.81 4 ASN B CA 1
ATOM 1012 C C . ASN B 1 4 ? -9.484 24.719 18.406 1 72.81 4 ASN B C 1
ATOM 1014 O O . ASN B 1 4 ? -9.391 24.125 19.484 1 72.81 4 ASN B O 1
ATOM 1018 N N . ASN B 1 5 ? -8.5 25.25 17.688 1 78.31 5 ASN B N 1
ATOM 1019 C CA . ASN B 1 5 ? -7.16 25.047 18.234 1 78.31 5 ASN B CA 1
ATOM 1020 C C . ASN B 1 5 ? -6.262 26.25 17.984 1 78.31 5 ASN B C 1
ATOM 1022 O O . ASN B 1 5 ? -5.359 26.203 17.156 1 78.31 5 ASN B O 1
ATOM 1026 N N . SER B 1 6 ? -6.461 27.312 18.781 1 82.56 6 SER B N 1
ATOM 1027 C CA . SER B 1 6 ? -5.707 28.562 18.656 1 82.56 6 SER B CA 1
ATOM 1028 C C . SER B 1 6 ? -4.227 28.344 18.938 1 82.56 6 SER B C 1
ATOM 1030 O O . SER B 1 6 ? -3.373 29.047 18.391 1 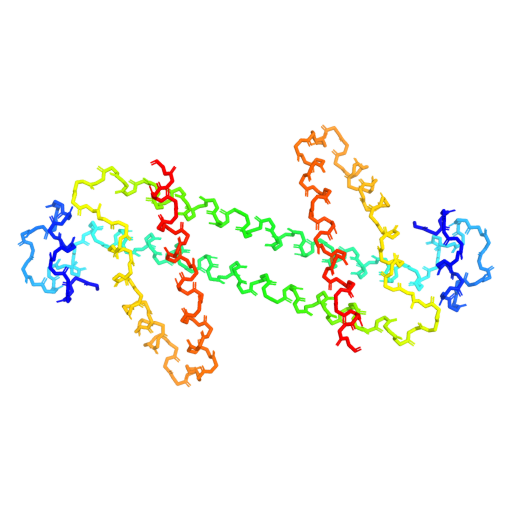82.56 6 SER B O 1
ATOM 1032 N N . GLY B 1 7 ? -3.967 27.344 19.781 1 85.69 7 GLY B N 1
ATOM 1033 C CA . GLY B 1 7 ? -2.582 27.031 20.094 1 85.69 7 GLY B CA 1
ATOM 1034 C C . GLY B 1 7 ? -1.771 26.625 18.891 1 85.69 7 GLY B C 1
ATOM 1035 O O . GLY B 1 7 ? -0.635 27.078 18.719 1 85.69 7 GLY B O 1
ATOM 1036 N N . VAL B 1 8 ? -2.402 25.938 18.016 1 88.25 8 VAL B N 1
ATOM 1037 C CA . VAL B 1 8 ? -1.712 25.469 16.812 1 88.25 8 VAL B CA 1
ATOM 1038 C C . VAL B 1 8 ? -1.521 26.641 15.852 1 88.25 8 VAL B C 1
ATOM 1040 O O . VAL B 1 8 ? -0.476 26.75 15.211 1 88.25 8 VAL B O 1
ATOM 1043 N N . GLN B 1 9 ? -2.506 27.516 15.766 1 90.94 9 GLN B N 1
ATOM 1044 C CA . GLN B 1 9 ? -2.389 28.688 14.898 1 90.94 9 GLN B CA 1
ATOM 1045 C C . GLN B 1 9 ? -1.191 29.547 15.297 1 90.94 9 GLN B C 1
ATOM 1047 O O . GLN B 1 9 ? -0.494 30.078 14.43 1 90.94 9 GLN B O 1
ATOM 1052 N N . GLN B 1 10 ? -0.931 29.672 16.609 1 91.25 10 GLN B N 1
ATOM 1053 C CA . GLN B 1 10 ? 0.127 30.531 17.141 1 91.25 10 GLN B CA 1
ATOM 1054 C C . GLN B 1 10 ? 1.506 29.984 16.766 1 91.25 10 GLN B C 1
ATOM 1056 O O . GLN B 1 10 ? 2.504 30.703 16.859 1 91.25 10 GLN B O 1
ATOM 1061 N N . LEU B 1 11 ? 1.569 28.734 16.375 1 90.62 11 LEU B N 1
ATOM 1062 C CA . LEU B 1 11 ? 2.84 28.141 15.977 1 90.62 11 LEU B CA 1
ATOM 1063 C C . LEU B 1 11 ? 3.23 28.594 14.57 1 90.62 11 LEU B C 1
ATOM 1065 O O . LEU B 1 11 ? 4.379 28.422 14.156 1 90.62 11 LEU B O 1
ATOM 1069 N N . PHE B 1 12 ? 2.254 29.109 13.828 1 91.56 12 PHE B N 1
ATOM 1070 C CA . PHE B 1 12 ? 2.506 29.672 12.508 1 91.56 12 PHE B CA 1
ATOM 1071 C C . PHE B 1 12 ? 2.758 31.172 12.586 1 91.56 12 PHE B C 1
ATOM 1073 O O . PHE B 1 12 ? 1.834 31.938 12.836 1 91.56 12 PHE B O 1
ATOM 1080 N N . ARG B 1 13 ? 3.992 31.562 12.375 1 91.69 13 ARG B N 1
ATOM 1081 C CA . ARG B 1 13 ? 4.375 32.969 12.523 1 91.69 13 ARG B CA 1
ATOM 1082 C C . ARG B 1 13 ? 3.51 33.844 11.648 1 91.69 13 ARG B C 1
ATOM 1084 O O . ARG B 1 13 ? 3.027 34.906 12.102 1 91.69 13 ARG B O 1
ATOM 1091 N N . GLU B 1 14 ? 3.244 33.438 10.492 1 92.56 14 GLU B N 1
ATOM 1092 C CA . GLU B 1 14 ? 2.541 34.25 9.516 1 92.56 14 GLU B CA 1
ATOM 1093 C C . GLU B 1 14 ? 1.041 34.281 9.797 1 92.56 14 GLU B C 1
ATOM 1095 O O . GLU B 1 14 ? 0.304 35.062 9.18 1 92.56 14 GLU B O 1
ATOM 1100 N N . LEU B 1 15 ? 0.653 33.469 10.781 1 92.88 15 LEU B N 1
ATOM 1101 C CA . LEU B 1 15 ? -0.783 33.375 11.016 1 92.88 15 LEU B CA 1
ATOM 1102 C C . LEU B 1 15 ? -1.154 33.938 12.383 1 92.88 15 LEU B C 1
ATOM 1104 O O . LEU B 1 15 ? -2.336 34 12.734 1 92.88 15 LEU B O 1
ATOM 1108 N N . ARG B 1 16 ? -0.262 34.438 13.18 1 90.69 16 ARG B N 1
ATOM 1109 C CA . ARG B 1 16 ? -0.443 34.781 14.586 1 90.69 16 ARG B CA 1
ATOM 1110 C C . ARG B 1 16 ? -1.427 35.938 14.734 1 90.69 16 ARG B C 1
ATOM 1112 O O . ARG B 1 16 ? -2.207 35.969 15.688 1 90.69 16 ARG B O 1
ATOM 1119 N N . ASP B 1 17 ? -1.464 36.75 13.75 1 90.19 17 ASP B N 1
ATOM 1120 C CA . ASP B 1 17 ? -2.232 37.969 13.938 1 90.19 17 ASP B CA 1
ATOM 1121 C C . ASP B 1 17 ? -3.574 37.906 13.211 1 90.19 17 ASP B C 1
ATOM 1123 O O . ASP B 1 17 ? -4.352 38.844 13.227 1 90.19 17 ASP B O 1
ATOM 1127 N N . LEU B 1 18 ? -3.789 36.875 12.586 1 90.44 18 LEU B N 1
ATOM 1128 C CA . LEU B 1 18 ? -5.074 36.719 11.914 1 90.44 18 LEU B CA 1
ATOM 1129 C C . LEU B 1 18 ? -6.164 36.312 12.906 1 90.44 18 LEU B C 1
ATOM 1131 O O . LEU B 1 18 ? -5.992 35.406 13.703 1 90.44 18 LEU B O 1
ATOM 1135 N N . LYS B 1 19 ? -7.227 37.062 12.984 1 86.44 19 LYS B N 1
ATOM 1136 C CA . LYS B 1 19 ? -8.18 36.938 14.086 1 86.44 19 LYS B CA 1
ATOM 1137 C C . LYS B 1 19 ? -9.5 36.344 13.609 1 86.44 19 LYS B C 1
ATOM 1139 O O . LYS B 1 19 ? -10.258 35.781 14.398 1 86.44 19 LYS B O 1
ATOM 1144 N N . THR B 1 20 ? -9.734 36.438 12.289 1 88.38 20 THR B N 1
ATOM 1145 C CA . THR B 1 20 ? -11.023 35.969 11.797 1 88.38 20 THR B CA 1
ATOM 1146 C C . THR B 1 20 ? -10.836 34.75 10.875 1 88.38 20 THR B C 1
ATOM 1148 O O . THR B 1 20 ? -9.773 34.562 10.281 1 88.38 20 THR B O 1
ATOM 1151 N N . THR B 1 21 ? -11.93 33.969 10.734 1 87 21 THR B N 1
ATOM 1152 C CA . THR B 1 21 ? -11.938 32.812 9.828 1 87 21 THR B CA 1
ATOM 1153 C C . THR B 1 21 ? -11.719 33.281 8.391 1 87 21 THR B C 1
ATOM 1155 O O . THR B 1 21 ? -11.055 32.594 7.613 1 87 21 THR B O 1
ATOM 1158 N N . ASP B 1 22 ? -12.25 34.469 8.023 1 90.75 22 ASP B N 1
ATOM 1159 C CA . ASP B 1 22 ? -12.094 35 6.68 1 90.75 22 ASP B CA 1
ATOM 1160 C C . ASP B 1 22 ? -10.625 35.312 6.391 1 90.75 22 ASP B C 1
ATOM 1162 O O . ASP B 1 22 ? -10.133 35.031 5.297 1 90.75 22 ASP B O 1
ATOM 1166 N N . GLU B 1 23 ? -10.008 35.844 7.32 1 91.81 23 GLU B N 1
ATOM 1167 C CA . GLU B 1 23 ? -8.586 36.125 7.156 1 91.81 23 GLU B CA 1
ATOM 1168 C C . GLU B 1 23 ? -7.773 34.844 6.984 1 91.81 23 GLU B C 1
ATOM 1170 O O . GLU B 1 23 ? -6.871 34.781 6.145 1 91.81 23 GLU B O 1
ATOM 1175 N N . LEU B 1 24 ? -8.102 33.906 7.793 1 89.5 24 LEU B N 1
ATOM 1176 C CA . LEU B 1 24 ? -7.406 32.625 7.719 1 89.5 24 LEU B CA 1
ATOM 1177 C C . LEU B 1 24 ? -7.641 31.953 6.367 1 89.5 24 LEU B C 1
ATOM 1179 O O . LEU B 1 24 ? -6.699 31.453 5.742 1 89.5 24 LEU B O 1
ATOM 1183 N N . ARG B 1 25 ? -8.875 32.062 5.914 1 89.38 25 ARG B N 1
ATOM 1184 C CA . ARG B 1 25 ? -9.234 31.438 4.637 1 89.38 25 ARG B CA 1
ATOM 1185 C C . ARG B 1 25 ? -8.516 32.125 3.479 1 89.38 25 ARG B C 1
ATOM 1187 O O . ARG B 1 25 ? -8.227 31.484 2.463 1 89.38 25 ARG B O 1
ATOM 1194 N N . MET B 1 26 ? -8.125 33.375 3.684 1 91.69 26 MET B N 1
ATOM 1195 C CA . MET B 1 26 ? -7.516 34.156 2.605 1 91.69 26 MET B CA 1
ATOM 1196 C C . MET B 1 26 ? -5.992 34.094 2.68 1 91.69 26 MET B C 1
ATOM 1198 O O . MET B 1 26 ? -5.301 34.594 1.789 1 91.69 26 MET B O 1
ATOM 1202 N N . SER B 1 27 ? -5.492 33.406 3.727 1 93.31 27 SER B N 1
ATOM 1203 C CA . SER B 1 27 ? -4.047 33.344 3.908 1 93.31 27 SER B CA 1
ATOM 1204 C C . SER B 1 27 ? -3.42 32.375 2.9 1 93.31 27 SER B C 1
ATOM 1206 O O . SER B 1 27 ? -3.762 31.188 2.863 1 93.31 27 SER B O 1
ATOM 1208 N N . GLU B 1 28 ? -2.49 32.906 2.092 1 93.69 28 GLU B N 1
ATOM 1209 C CA . GLU B 1 28 ? -1.784 32.062 1.11 1 93.69 28 GLU B CA 1
ATOM 1210 C C . GLU B 1 28 ? -0.937 31 1.791 1 93.69 28 GLU B C 1
ATOM 1212 O O . GLU B 1 28 ? -0.846 29.875 1.306 1 93.69 28 GLU B O 1
ATOM 1217 N N . VAL B 1 29 ? -0.362 31.328 2.873 1 92.62 29 VAL B N 1
ATOM 1218 C CA . VAL B 1 29 ? 0.495 30.406 3.611 1 92.62 29 VAL B CA 1
ATOM 1219 C C . VAL B 1 29 ? -0.332 29.234 4.125 1 92.62 29 VAL B C 1
ATOM 1221 O O . VAL B 1 29 ? 0.056 28.078 3.957 1 92.62 29 VAL B O 1
ATOM 1224 N N . LEU B 1 30 ? -1.402 29.531 4.668 1 92.69 30 LEU B N 1
ATOM 1225 C CA . LEU B 1 30 ? -2.266 28.469 5.176 1 92.69 30 LEU B CA 1
ATOM 1226 C C . LEU B 1 30 ? -2.805 27.609 4.035 1 92.69 30 LEU B C 1
ATOM 1228 O O . LEU B 1 30 ? -2.848 26.391 4.141 1 92.69 30 LEU B O 1
ATOM 1232 N N . GLU B 1 31 ? -3.201 28.203 2.982 1 93.62 31 GLU B N 1
ATOM 1233 C CA . GLU B 1 31 ? -3.725 27.469 1.83 1 93.62 31 GLU B CA 1
ATOM 1234 C C . GLU B 1 31 ? -2.693 26.484 1.28 1 93.62 31 GLU B C 1
ATOM 1236 O O . GLU B 1 31 ? -3.02 25.344 0.98 1 93.62 31 GLU B O 1
ATOM 1241 N N . LYS B 1 32 ? -1.488 26.938 1.159 1 94.69 32 LYS B N 1
ATOM 1242 C CA . LYS B 1 32 ? -0.426 26.078 0.642 1 94.69 32 LYS B CA 1
ATOM 1243 C C . LYS B 1 32 ? -0.147 24.922 1.591 1 94.69 32 LYS B C 1
ATOM 1245 O O . LYS B 1 32 ? 0.005 23.781 1.153 1 94.69 32 LYS B O 1
ATOM 1250 N N . HIS B 1 33 ? -0.058 25.219 2.842 1 94 33 HIS B N 1
ATOM 1251 C CA . HIS B 1 33 ? 0.16 24.156 3.824 1 94 33 HIS B CA 1
ATOM 1252 C C . HIS B 1 33 ? -0.984 23.156 3.812 1 94 33 HIS B C 1
ATOM 1254 O O . HIS B 1 33 ? -0.75 21.938 3.793 1 94 33 HIS B O 1
ATOM 1260 N N . ALA B 1 34 ? -2.221 23.703 3.795 1 92.69 34 ALA B N 1
ATOM 1261 C CA . ALA B 1 34 ? -3.4 22.844 3.777 1 92.69 34 ALA B CA 1
ATOM 1262 C C . ALA B 1 34 ? -3.416 21.969 2.533 1 92.69 34 ALA B C 1
ATOM 1264 O O . ALA B 1 34 ? -3.758 20.781 2.609 1 92.69 34 ALA B O 1
ATOM 1265 N N . SER B 1 35 ? -3.041 22.438 1.431 1 93.88 35 SER B N 1
ATOM 1266 C CA . SER B 1 35 ? -2.992 21.672 0.185 1 93.88 35 SER B CA 1
ATOM 1267 C C . SER B 1 35 ? -1.967 20.547 0.263 1 93.88 35 SER B C 1
ATOM 1269 O O . SER B 1 35 ? -2.229 19.438 -0.189 1 93.88 35 SER B O 1
ATOM 1271 N N . LYS B 1 36 ? -0.861 20.875 0.854 1 95.69 36 LYS B N 1
ATOM 1272 C CA . LYS B 1 36 ? 0.175 19.859 1.012 1 95.69 36 LYS B CA 1
ATOM 1273 C C . LYS B 1 36 ? -0.28 18.75 1.959 1 95.69 36 LYS B C 1
ATOM 1275 O O . LYS B 1 36 ? -0.118 17.562 1.661 1 95.69 36 LYS B O 1
ATOM 1280 N N . VAL B 1 37 ? -0.887 19.141 3.035 1 95.38 37 VAL B N 1
ATOM 1281 C CA . VAL B 1 37 ? -1.387 18.188 4.02 1 95.38 37 VAL B CA 1
ATOM 1282 C C . VAL B 1 37 ? -2.438 17.281 3.375 1 95.38 37 VAL B C 1
ATOM 1284 O O . VAL B 1 37 ? -2.348 16.062 3.459 1 95.38 37 VAL B O 1
ATOM 1287 N N . MET B 1 38 ? -3.34 17.859 2.621 1 93.69 38 MET B N 1
ATOM 1288 C CA . MET B 1 38 ? -4.406 17.094 1.987 1 93.69 38 MET B CA 1
ATOM 1289 C C . MET B 1 38 ? -3.838 16.156 0.931 1 93.69 38 MET B C 1
ATOM 1291 O O . MET B 1 38 ? -4.301 15.016 0.792 1 93.69 38 MET B O 1
ATOM 1295 N N . SER B 1 39 ? -2.881 16.625 0.258 1 94.81 39 SER B N 1
ATOM 1296 C CA . SER B 1 39 ? -2.26 15.781 -0.759 1 94.81 39 SER B CA 1
ATOM 1297 C C . SER B 1 39 ? -1.598 14.562 -0.135 1 94.81 39 SER B C 1
ATOM 1299 O O . SER B 1 39 ? -1.776 13.438 -0.614 1 94.81 39 SER B O 1
ATOM 1301 N N . ILE B 1 40 ? -0.89 14.742 0.934 1 94.88 40 ILE B N 1
ATOM 1302 C CA . ILE B 1 40 ? -0.209 13.641 1.61 1 94.88 40 ILE B CA 1
ATOM 1303 C C . ILE B 1 40 ? -1.238 12.672 2.18 1 94.88 40 ILE B C 1
ATOM 1305 O O . ILE B 1 40 ? -1.102 11.453 2.029 1 94.88 40 ILE B O 1
ATOM 1309 N N . LEU B 1 41 ? -2.275 13.211 2.773 1 94.94 41 LEU B N 1
ATOM 1310 C CA . LEU B 1 41 ? -3.32 12.352 3.324 1 94.94 41 LEU B CA 1
ATOM 1311 C C . LEU B 1 41 ? -3.992 11.539 2.225 1 94.94 41 LEU B C 1
ATOM 1313 O O . LEU B 1 41 ? -4.148 10.32 2.354 1 94.94 41 LEU B O 1
ATOM 1317 N N . ASP B 1 42 ? -4.316 12.164 1.142 1 92.5 42 ASP B N 1
ATOM 1318 C CA . ASP B 1 42 ? -4.977 11.508 0.02 1 92.5 42 ASP B CA 1
ATOM 1319 C C . ASP B 1 42 ? -4.098 10.406 -0.566 1 92.5 42 ASP B C 1
ATOM 1321 O O . ASP B 1 42 ? -4.566 9.289 -0.795 1 92.5 42 ASP B O 1
ATOM 1325 N N . ASP B 1 43 ? -2.885 10.766 -0.792 1 92.5 43 ASP B N 1
ATOM 1326 C CA . ASP B 1 43 ? -1.939 9.789 -1.33 1 92.5 43 ASP B CA 1
ATOM 1327 C C . ASP B 1 43 ? -1.777 8.602 -0.385 1 92.5 43 ASP B C 1
ATOM 1329 O O . ASP B 1 43 ? -1.772 7.449 -0.822 1 92.5 43 ASP B O 1
ATOM 1333 N N . SER B 1 44 ? -1.645 8.875 0.86 1 93.19 44 SER B N 1
ATOM 1334 C CA . SER B 1 44 ? -1.444 7.832 1.858 1 93.19 44 SER B CA 1
ATOM 1335 C C . SER B 1 44 ? -2.662 6.918 1.954 1 93.19 44 SER B C 1
ATOM 1337 O O . SER B 1 44 ? -2.527 5.691 1.96 1 93.19 44 SER B O 1
ATOM 1339 N N . ILE B 1 45 ? -3.783 7.477 2 1 91.69 45 ILE B N 1
ATOM 1340 C CA . ILE B 1 45 ? -5.02 6.707 2.08 1 91.69 45 ILE B CA 1
ATOM 1341 C C . ILE B 1 45 ? -5.137 5.789 0.866 1 91.69 45 ILE B C 1
ATOM 1343 O O . ILE B 1 45 ? -5.453 4.602 1.003 1 91.69 45 ILE B O 1
ATOM 1347 N N . ASN B 1 46 ? -4.863 6.305 -0.325 1 90.5 46 ASN B N 1
ATOM 1348 C CA . ASN B 1 46 ? -4.938 5.516 -1.551 1 90.5 46 ASN B CA 1
ATOM 1349 C C . ASN B 1 46 ? -3.955 4.348 -1.527 1 90.5 46 ASN B C 1
ATOM 1351 O O . ASN B 1 46 ? -4.285 3.246 -1.963 1 90.5 46 ASN B O 1
ATOM 1355 N N . ASN B 1 47 ? -2.826 4.648 -1.019 1 89.25 47 ASN B N 1
ATOM 1356 C CA . ASN B 1 47 ? -1.816 3.596 -0.949 1 89.25 47 ASN B CA 1
ATOM 1357 C C . ASN B 1 47 ? -2.188 2.529 0.078 1 89.25 47 ASN B C 1
ATOM 1359 O O . ASN B 1 47 ? -2.029 1.335 -0.178 1 89.25 47 ASN B O 1
ATOM 1363 N N . ILE B 1 48 ? -2.666 2.953 1.184 1 84.81 48 ILE B N 1
ATOM 1364 C CA . ILE B 1 48 ? -3.07 2.027 2.236 1 84.81 48 ILE B CA 1
ATOM 1365 C C . ILE B 1 48 ? -4.254 1.188 1.76 1 84.81 48 ILE B C 1
ATOM 1367 O O . ILE B 1 48 ? -4.285 -0.027 1.966 1 84.81 48 ILE B O 1
ATOM 1371 N N . ASP B 1 49 ? -5.254 1.772 1.116 1 85.94 49 ASP B N 1
ATOM 1372 C CA . ASP B 1 49 ? -6.391 1.051 0.548 1 85.94 49 ASP B CA 1
ATOM 1373 C C . ASP B 1 49 ? -5.926 0.01 -0.469 1 85.94 49 ASP B C 1
ATOM 1375 O O . ASP B 1 49 ? -6.465 -1.097 -0.521 1 85.94 49 ASP B O 1
ATOM 1379 N N . SER B 1 50 ? -4.953 0.392 -1.162 1 88.38 50 SER B N 1
ATOM 1380 C CA . SER B 1 50 ? -4.449 -0.518 -2.186 1 88.38 50 SER B CA 1
ATOM 1381 C C . SER B 1 50 ? -3.814 -1.757 -1.562 1 88.38 50 SER B C 1
ATOM 1383 O O . SER B 1 50 ? -3.934 -2.859 -2.1 1 88.38 50 SER B O 1
ATOM 1385 N N . VAL B 1 51 ? -3.166 -1.618 -0.426 1 84.88 51 VAL B N 1
ATOM 1386 C CA . VAL B 1 51 ? -2.553 -2.764 0.238 1 84.88 51 VAL B CA 1
ATOM 1387 C C . VAL B 1 51 ? -3.641 -3.686 0.787 1 84.88 51 VAL B C 1
ATOM 1389 O O . VAL B 1 51 ? -3.539 -4.91 0.681 1 84.88 51 VAL B O 1
ATOM 1392 N N . ASP B 1 52 ? -4.641 -3.082 1.397 1 85.75 52 ASP B N 1
ATOM 1393 C CA . ASP B 1 52 ? -5.746 -3.885 1.911 1 85.75 52 ASP B CA 1
ATOM 1394 C C . ASP B 1 52 ? -6.383 -4.711 0.798 1 85.75 52 ASP B C 1
ATOM 1396 O O . ASP B 1 52 ? -6.656 -5.902 0.981 1 85.75 52 ASP B O 1
ATOM 1400 N N . ILE B 1 53 ? -6.555 -4.082 -0.314 1 89.69 53 ILE B N 1
ATOM 1401 C CA . ILE B 1 53 ? -7.133 -4.758 -1.469 1 89.69 53 ILE B CA 1
ATOM 1402 C C . ILE B 1 53 ? -6.191 -5.859 -1.946 1 89.69 53 ILE B C 1
ATOM 1404 O O . ILE B 1 53 ? -6.637 -6.957 -2.293 1 89.69 53 ILE B O 1
ATOM 1408 N N . THR B 1 54 ? -4.957 -5.539 -1.903 1 92.69 54 THR B N 1
ATOM 1409 C CA . THR B 1 54 ? -3.949 -6.508 -2.311 1 92.69 54 THR B CA 1
ATOM 1410 C C . THR B 1 54 ? -3.949 -7.715 -1.378 1 92.69 54 THR B C 1
ATOM 1412 O O . THR B 1 54 ? -3.951 -8.859 -1.835 1 92.69 54 THR B O 1
ATOM 1415 N N . LEU B 1 55 ? -3.982 -7.465 -0.085 1 91.88 55 LEU B N 1
ATOM 1416 C CA . LEU B 1 55 ? -3.973 -8.555 0.882 1 91.88 55 LEU B CA 1
ATOM 1417 C C . LEU B 1 55 ? -5.215 -9.43 0.732 1 91.88 55 LEU B C 1
ATOM 1419 O O . LEU B 1 55 ? -5.129 -10.656 0.811 1 91.88 55 LEU B O 1
ATOM 1423 N N . GLU B 1 56 ? -6.289 -8.781 0.488 1 94.44 56 GLU B N 1
ATOM 1424 C CA . GLU B 1 56 ? -7.516 -9.531 0.259 1 94.44 56 GLU B CA 1
ATOM 1425 C C . GLU B 1 56 ? -7.402 -10.406 -0.989 1 94.44 56 GLU B C 1
ATOM 1427 O O . GLU B 1 56 ? -7.809 -11.57 -0.979 1 94.44 56 GLU B O 1
ATOM 1432 N N . LEU B 1 57 ? -6.887 -9.859 -2.01 1 95.5 57 LEU B N 1
ATOM 1433 C CA . LEU B 1 57 ? -6.684 -10.602 -3.25 1 95.5 57 LEU B CA 1
ATOM 1434 C C . LEU B 1 57 ? -5.77 -11.797 -3.025 1 95.5 57 LEU B C 1
ATOM 1436 O O . LEU B 1 57 ? -6.07 -12.906 -3.477 1 95.5 57 LEU B O 1
ATOM 1440 N N . LEU B 1 58 ? -4.711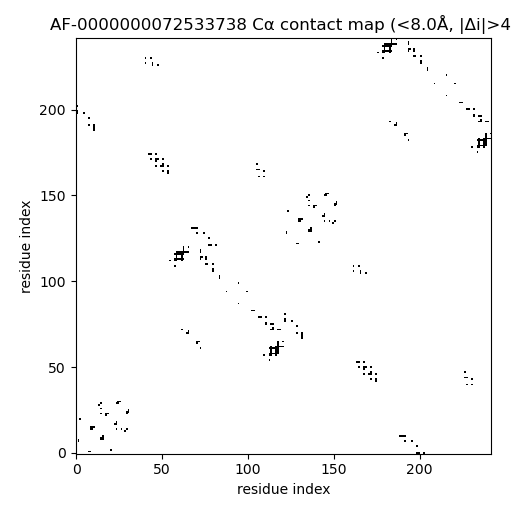 -11.633 -2.309 1 97.12 58 LEU B N 1
ATOM 1441 C CA . LEU B 1 58 ? -3.768 -12.711 -2.039 1 97.12 58 LEU B CA 1
ATOM 1442 C C . LEU B 1 58 ? -4.422 -13.805 -1.207 1 97.12 58 LEU B C 1
ATOM 1444 O O . LEU B 1 58 ? -4.242 -14.992 -1.485 1 97.12 58 LEU B O 1
ATOM 1448 N N . HIS B 1 59 ? -5.168 -13.375 -0.224 1 97.12 59 HIS B N 1
ATOM 1449 C CA . HIS B 1 59 ? -5.855 -14.344 0.618 1 97.12 59 HIS B CA 1
ATOM 1450 C C . HIS B 1 59 ? -6.879 -15.141 -0.184 1 97.12 59 HIS B C 1
ATOM 1452 O O . HIS B 1 59 ? -6.949 -16.375 -0.07 1 97.12 59 HIS B O 1
ATOM 1458 N N . ARG B 1 60 ? -7.629 -14.453 -1.005 1 97.12 60 ARG B N 1
ATOM 1459 C CA . ARG B 1 60 ? -8.609 -15.133 -1.836 1 97.12 60 ARG B CA 1
ATOM 1460 C C . ARG B 1 60 ? -7.938 -16.078 -2.83 1 97.12 60 ARG B C 1
ATOM 1462 O O . ARG B 1 60 ? -8.406 -17.188 -3.059 1 97.12 60 ARG B O 1
ATOM 1469 N N . THR B 1 61 ? -6.902 -15.609 -3.414 1 97.5 61 THR B N 1
ATOM 1470 C CA . THR B 1 61 ? -6.137 -16.438 -4.344 1 97.5 61 THR B CA 1
ATOM 1471 C C . THR B 1 61 ? -5.598 -17.672 -3.643 1 97.5 61 THR B C 1
ATOM 1473 O O . THR B 1 61 ? -5.738 -18.797 -4.148 1 97.5 61 THR B O 1
ATOM 1476 N N . GLY B 1 62 ? -4.922 -17.516 -2.477 1 97.69 62 GLY B N 1
ATOM 1477 C CA . GLY B 1 62 ? -4.488 -18.641 -1.682 1 97.69 62 GLY B CA 1
ATOM 1478 C C . GLY B 1 62 ? -5.613 -19.609 -1.355 1 97.69 62 GLY B C 1
ATOM 1479 O O . GLY B 1 62 ? -5.48 -20.812 -1.563 1 97.69 62 GLY B O 1
ATOM 1480 N N . ALA B 1 63 ? -6.746 -19.078 -0.913 1 97.62 63 ALA B N 1
ATOM 1481 C CA . ALA B 1 63 ? -7.91 -19.859 -0.524 1 97.62 63 ALA B CA 1
ATOM 1482 C C . ALA B 1 63 ? -8.422 -20.703 -1.693 1 97.62 63 ALA B C 1
ATOM 1484 O O . ALA B 1 63 ? -8.82 -21.859 -1.513 1 97.62 63 ALA B O 1
ATOM 1485 N N . SER B 1 64 ? -8.453 -20.141 -2.844 1 96.31 64 SER B N 1
ATOM 1486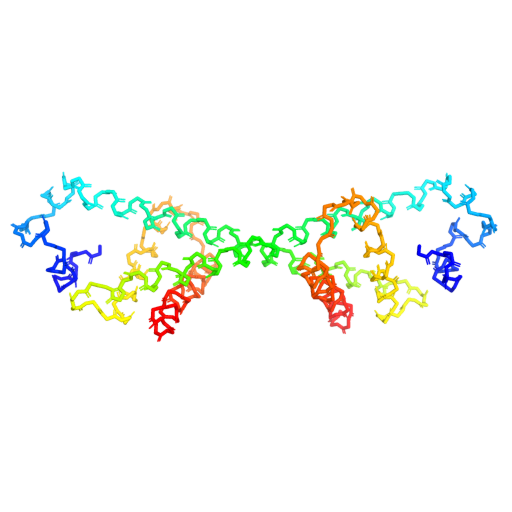 C CA . SER B 1 64 ? -8.984 -20.828 -4.02 1 96.31 64 SER B CA 1
ATOM 1487 C C . SER B 1 64 ? -8.188 -22.078 -4.336 1 96.31 64 SER B C 1
ATOM 1489 O O . SER B 1 64 ? -8.68 -22.984 -5.008 1 96.31 64 SER B O 1
ATOM 1491 N N . HIS B 1 65 ? -6.938 -22.25 -3.869 1 96.56 65 HIS B N 1
ATOM 1492 C CA . HIS B 1 65 ? -6.066 -23.375 -4.199 1 96.56 65 HIS B CA 1
ATOM 1493 C C . HIS B 1 65 ? -6.32 -24.562 -3.271 1 96.56 65 HIS B C 1
ATOM 1495 O O . HIS B 1 65 ? -5.824 -25.656 -3.52 1 96.56 65 HIS B O 1
ATOM 1501 N N . LYS B 1 66 ? -7.098 -24.312 -2.252 1 94.75 66 LYS B N 1
ATOM 1502 C CA . LYS B 1 66 ? -7.512 -25.406 -1.386 1 94.75 66 LYS B CA 1
ATOM 1503 C C . LYS B 1 66 ? -8.344 -26.438 -2.152 1 94.75 66 LYS B C 1
ATOM 1505 O O . LYS B 1 66 ? -8.352 -27.625 -1.813 1 94.75 66 LYS B O 1
ATOM 1510 N N . GLY B 1 67 ? -9 -25.984 -3.201 1 91.31 67 GLY B N 1
ATOM 1511 C CA . GLY B 1 67 ? -9.891 -26.844 -3.98 1 91.31 67 GLY B CA 1
ATOM 1512 C C . GLY B 1 67 ? -9.141 -27.812 -4.875 1 91.31 67 GLY B C 1
ATOM 1513 O O . GLY B 1 67 ? -9.734 -28.75 -5.406 1 91.31 67 GLY B O 1
ATOM 1514 N N . TYR B 1 68 ? -7.863 -27.672 -5.008 1 91.62 68 TYR B N 1
ATOM 1515 C CA . TYR B 1 68 ? -7.086 -28.531 -5.883 1 91.62 68 TYR B CA 1
ATOM 1516 C C . TYR B 1 68 ? -6.48 -29.703 -5.105 1 91.62 68 TYR B C 1
ATOM 1518 O O . TYR B 1 68 ? -5.699 -29.5 -4.172 1 91.62 68 TYR B O 1
ATOM 1526 N N . GLN B 1 69 ? -6.828 -30.922 -5.523 1 91.44 69 GLN B N 1
ATOM 1527 C CA . GLN B 1 69 ? -6.32 -32.125 -4.871 1 91.44 69 GLN B CA 1
ATOM 1528 C C . GLN B 1 69 ? -4.801 -32.219 -4.996 1 91.44 69 GLN B C 1
ATOM 1530 O O . GLN B 1 69 ? -4.254 -32.062 -6.09 1 91.44 69 GLN B O 1
ATOM 1535 N N . GLY B 1 70 ? -4.117 -32.375 -3.852 1 92.88 70 GLY B N 1
ATOM 1536 C CA . GLY B 1 70 ? -2.674 -32.562 -3.854 1 92.88 70 GLY B CA 1
ATOM 1537 C C . GLY B 1 70 ? -1.907 -31.281 -3.639 1 92.88 70 GLY B C 1
ATOM 1538 O O . GLY B 1 70 ? -0.714 -31.297 -3.33 1 92.88 70 GLY B O 1
ATOM 1539 N N . PHE B 1 71 ? -2.584 -30.219 -3.785 1 94.62 71 PHE B N 1
ATOM 1540 C CA . PHE B 1 71 ? -1.903 -28.953 -3.561 1 94.62 71 PHE B CA 1
ATOM 1541 C C . PHE B 1 71 ? -1.846 -28.625 -2.072 1 94.62 71 PHE B C 1
ATOM 1543 O O . PHE B 1 71 ? -2.871 -28.625 -1.39 1 94.62 71 PHE B O 1
ATOM 1550 N N . THR B 1 72 ? -0.557 -28.406 -1.585 1 94.69 72 THR B N 1
ATOM 1551 C CA . THR B 1 72 ? -0.362 -27.969 -0.206 1 94.69 72 THR B CA 1
ATOM 1552 C C . THR B 1 72 ? 0.11 -26.516 -0.158 1 94.69 72 THR B C 1
ATOM 1554 O O . THR B 1 72 ? 0.728 -26.031 -1.106 1 94.69 72 THR B O 1
ATOM 1557 N N . ALA B 1 73 ? -0.134 -25.859 0.959 1 96.25 73 ALA B N 1
ATOM 1558 C CA . ALA B 1 73 ? 0.209 -24.453 1.116 1 96.25 73 ALA B CA 1
ATOM 1559 C C . ALA B 1 73 ? 1.703 -24.219 0.908 1 96.25 73 ALA B C 1
ATOM 1561 O O . ALA B 1 73 ? 2.109 -23.203 0.359 1 96.25 73 ALA B O 1
ATOM 1562 N N . GLU B 1 74 ? 2.475 -25.203 1.271 1 94.25 74 GLU B N 1
ATOM 1563 C CA . GLU B 1 74 ? 3.928 -25.078 1.203 1 94.25 74 GLU B CA 1
ATOM 1564 C C . GLU B 1 74 ? 4.41 -25.031 -0.244 1 94.25 74 GLU B C 1
ATOM 1566 O O . GLU B 1 74 ? 5.516 -24.562 -0.519 1 94.25 74 GLU B O 1
ATOM 1571 N N . LEU B 1 75 ? 3.584 -25.484 -1.169 1 94.25 75 LEU B N 1
ATOM 1572 C CA . LEU B 1 75 ? 3.984 -25.5 -2.572 1 94.25 75 LEU B CA 1
ATOM 1573 C C . LEU B 1 75 ? 4.047 -24.094 -3.143 1 94.25 75 LEU B C 1
ATOM 1575 O O . LEU B 1 75 ? 4.691 -23.859 -4.172 1 94.25 75 LEU B O 1
ATOM 1579 N N . PHE B 1 76 ? 3.41 -23.125 -2.504 1 96.25 76 PHE B N 1
ATOM 1580 C CA . PHE B 1 76 ? 3.537 -21.734 -2.932 1 96.25 76 PHE B CA 1
ATOM 1581 C C . PHE B 1 76 ? 4.992 -21.297 -2.9 1 96.25 76 PHE B C 1
ATOM 1583 O O . PHE B 1 76 ? 5.414 -20.469 -3.717 1 96.25 76 PHE B O 1
ATOM 1590 N N . TRP B 1 77 ? 5.777 -21.875 -2.021 1 94.69 77 TRP B N 1
ATOM 1591 C CA . TRP B 1 77 ? 7.168 -21.453 -1.874 1 94.69 77 TRP B CA 1
ATOM 1592 C C . TRP B 1 77 ? 7.969 -21.781 -3.129 1 94.69 77 TRP B C 1
ATOM 1594 O O . TRP B 1 77 ? 9.031 -21.203 -3.363 1 94.69 77 TRP B O 1
ATOM 1604 N N . GLU B 1 78 ? 7.492 -22.625 -3.951 1 92.94 78 GLU B N 1
ATOM 1605 C CA . GLU B 1 78 ? 8.203 -23.047 -5.156 1 92.94 78 GLU B CA 1
ATOM 1606 C C . GLU B 1 78 ? 8.305 -21.891 -6.164 1 92.94 78 GLU B C 1
ATOM 1608 O O . GLU B 1 78 ? 9.109 -21.953 -7.094 1 92.94 78 GLU B O 1
ATOM 1613 N N . ILE B 1 79 ? 7.539 -20.891 -5.988 1 94.44 79 ILE B N 1
ATOM 1614 C CA . ILE B 1 79 ? 7.512 -19.781 -6.926 1 94.44 79 ILE B CA 1
ATOM 1615 C C . ILE B 1 79 ? 8.648 -18.812 -6.609 1 94.44 79 ILE B C 1
ATOM 1617 O O . ILE B 1 79 ? 9.055 -18.016 -7.461 1 94.44 79 ILE B O 1
ATOM 1621 N N . GLU B 1 80 ? 9.195 -18.906 -5.402 1 94.19 80 GLU B N 1
ATOM 1622 C CA . GLU B 1 80 ? 10.133 -17.891 -4.926 1 94.19 80 GLU B CA 1
ATOM 1623 C C . GLU B 1 80 ? 11.344 -17.781 -5.848 1 94.19 80 GLU B C 1
ATOM 1625 O O . GLU B 1 80 ? 11.609 -16.734 -6.422 1 94.19 80 GLU B O 1
ATOM 1630 N N . GLN B 1 81 ? 12.031 -18.875 -6.066 1 93.56 81 GLN B N 1
ATOM 1631 C CA . GLN B 1 81 ? 13.273 -18.828 -6.82 1 93.56 81 GLN B CA 1
ATOM 1632 C C . GLN B 1 81 ? 13.016 -18.516 -8.297 1 93.56 81 GLN B C 1
ATOM 1634 O O . GLN B 1 81 ? 13.703 -17.688 -8.891 1 93.56 81 GLN B O 1
ATOM 1639 N N . PRO B 1 82 ? 12.047 -19.172 -8.883 1 92.62 82 PRO B N 1
ATOM 1640 C CA . PRO B 1 82 ? 11.75 -18.812 -10.273 1 92.62 82 PRO B CA 1
ATOM 1641 C C . PRO B 1 82 ? 11.43 -17.328 -10.438 1 92.62 82 PRO B C 1
ATOM 1643 O O . PRO B 1 82 ? 11.82 -16.703 -11.43 1 92.62 82 PRO B O 1
ATOM 1646 N N . PHE B 1 83 ? 10.719 -16.766 -9.531 1 95.06 83 PHE B N 1
ATOM 1647 C CA . PHE B 1 83 ? 10.414 -15.336 -9.586 1 95.06 83 PHE B CA 1
ATOM 1648 C C . PHE B 1 83 ? 11.688 -14.5 -9.508 1 95.06 83 PHE B C 1
ATOM 1650 O O . PHE B 1 83 ? 11.898 -13.602 -10.328 1 95.06 83 PHE B O 1
ATOM 1657 N N . LEU B 1 84 ? 12.539 -14.781 -8.508 1 94.44 84 LEU B N 1
ATOM 1658 C CA . LEU B 1 84 ? 13.766 -14.016 -8.32 1 94.44 84 LEU B CA 1
ATOM 1659 C C . LEU B 1 84 ? 14.672 -14.125 -9.547 1 94.44 84 LEU B C 1
ATOM 1661 O O . LEU B 1 84 ? 15.258 -13.141 -9.984 1 94.44 84 LEU B O 1
ATOM 1665 N N . ASP B 1 85 ? 14.68 -15.305 -10.102 1 93.25 85 ASP B N 1
ATOM 1666 C CA . ASP B 1 85 ? 15.461 -15.508 -11.32 1 93.25 85 ASP B CA 1
ATOM 1667 C C . ASP B 1 85 ? 14.906 -14.664 -12.469 1 93.25 85 ASP B C 1
ATOM 1669 O O . ASP B 1 85 ? 15.672 -14.07 -13.227 1 93.25 85 ASP B O 1
ATOM 1673 N N . SER B 1 86 ? 13.641 -14.609 -12.609 1 91.81 86 SER B N 1
ATOM 1674 C CA . SER B 1 86 ? 13 -13.852 -13.68 1 91.81 86 SER B CA 1
ATOM 1675 C C . SER B 1 86 ? 13.266 -12.359 -13.539 1 91.81 86 SER B C 1
ATOM 1677 O O . SER B 1 86 ? 13.5 -11.664 -14.531 1 91.81 86 SER B O 1
ATOM 1679 N N . VAL B 1 87 ? 13.203 -11.891 -12.297 1 92.75 87 VAL B N 1
ATOM 1680 C CA . VAL B 1 87 ? 13.453 -10.477 -12.047 1 92.75 87 VAL B CA 1
ATOM 1681 C C . VAL B 1 87 ? 14.891 -10.125 -12.414 1 92.75 87 VAL B C 1
ATOM 1683 O O . VAL B 1 87 ? 15.141 -9.125 -13.086 1 92.75 87 VAL B O 1
ATOM 1686 N N . LYS B 1 88 ? 15.812 -11.016 -12.039 1 94 88 LYS B N 1
ATOM 1687 C CA . LYS B 1 88 ? 17.219 -10.812 -12.359 1 94 88 LYS B CA 1
ATOM 1688 C C . LYS B 1 88 ? 17.438 -10.781 -13.867 1 94 88 LYS B C 1
ATOM 1690 O O . LYS B 1 88 ? 18.172 -9.93 -14.383 1 94 88 LYS B O 1
ATOM 1695 N N . LEU B 1 89 ? 16.828 -11.695 -14.508 1 94.38 89 LEU B N 1
ATOM 1696 C CA . LEU B 1 89 ? 16.953 -11.773 -15.961 1 94.38 89 LEU B CA 1
ATOM 1697 C C . LEU B 1 89 ? 16.375 -10.523 -16.625 1 94.38 89 LEU B C 1
ATOM 1699 O O . LEU B 1 89 ? 16.953 -9.992 -17.562 1 94.38 89 LEU B O 1
ATOM 1703 N N . THR B 1 90 ? 15.266 -10.008 -16.125 1 92.31 90 THR B N 1
ATOM 1704 C CA . THR B 1 90 ? 14.57 -8.859 -16.703 1 92.31 90 THR B CA 1
ATOM 1705 C C . THR B 1 90 ? 15.367 -7.582 -16.469 1 92.31 90 THR B C 1
ATOM 1707 O O . THR B 1 90 ? 15.508 -6.762 -17.391 1 92.31 90 THR B O 1
ATOM 1710 N N . LEU B 1 91 ? 15.977 -7.438 -15.312 1 92.12 91 LEU B N 1
ATOM 1711 C CA . LEU B 1 91 ? 16.625 -6.184 -14.953 1 92.12 91 LEU B CA 1
ATOM 1712 C C . LEU B 1 91 ? 18.094 -6.184 -15.391 1 92.12 91 LEU B C 1
ATOM 1714 O O . LEU B 1 91 ? 18.672 -5.125 -15.641 1 92.12 91 LEU B O 1
ATOM 1718 N N . GLY B 1 92 ? 18.656 -7.43 -15.516 1 94.5 92 GLY B N 1
ATOM 1719 C CA . GLY B 1 92 ? 20.047 -7.543 -15.93 1 94.5 92 GLY B CA 1
ATOM 1720 C C . GLY B 1 92 ? 21 -6.75 -15.047 1 94.5 92 GLY B C 1
ATOM 1721 O O . GLY B 1 92 ? 20.969 -6.883 -13.828 1 94.5 92 GLY B O 1
ATOM 1722 N N . ASP B 1 93 ? 21.75 -5.789 -15.617 1 93.19 93 ASP B N 1
ATOM 1723 C CA . ASP B 1 93 ? 22.781 -5.008 -14.945 1 93.19 93 ASP B CA 1
ATOM 1724 C C . ASP B 1 93 ? 22.172 -4.008 -13.969 1 93.19 93 ASP B C 1
ATOM 1726 O O . ASP B 1 93 ? 22.875 -3.482 -13.102 1 93.19 93 ASP B O 1
ATOM 1730 N N . ARG B 1 94 ? 20.953 -3.828 -14.031 1 91.94 94 ARG B N 1
ATOM 1731 C CA . ARG B 1 94 ? 20.297 -2.881 -13.141 1 91.94 94 ARG B CA 1
ATOM 1732 C C . ARG B 1 94 ? 19.969 -3.529 -11.797 1 91.94 94 ARG B C 1
ATOM 1734 O O . ARG B 1 94 ? 19.547 -2.85 -10.859 1 91.94 94 ARG B O 1
ATOM 1741 N N . TYR B 1 95 ? 20.141 -4.801 -11.773 1 92.81 95 TYR B N 1
ATOM 1742 C CA . TYR B 1 95 ? 19.828 -5.551 -10.562 1 92.81 95 TYR B CA 1
ATOM 1743 C C . TYR B 1 95 ? 20.906 -5.344 -9.508 1 92.81 95 TYR B C 1
ATOM 1745 O O . TYR B 1 95 ? 22.031 -5.84 -9.656 1 92.81 95 TYR B O 1
ATOM 1753 N N . THR B 1 96 ? 20.578 -4.605 -8.461 1 93.19 96 THR B N 1
ATOM 1754 C CA . THR B 1 96 ? 21.531 -4.281 -7.406 1 93.19 96 THR B CA 1
ATOM 1755 C C . THR B 1 96 ? 21.312 -5.176 -6.188 1 93.19 96 THR B C 1
ATOM 1757 O O . THR B 1 96 ? 20.297 -5.855 -6.086 1 93.19 96 THR B O 1
ATOM 1760 N N . ASP B 1 97 ? 22.25 -5.098 -5.277 1 91.31 97 ASP B N 1
ATOM 1761 C CA . ASP B 1 97 ? 22.125 -5.863 -4.039 1 91.31 97 ASP B CA 1
ATOM 1762 C C . ASP B 1 97 ? 20.922 -5.395 -3.217 1 91.31 97 ASP B C 1
ATOM 1764 O O . ASP B 1 97 ? 20.25 -6.207 -2.584 1 91.31 97 ASP B O 1
ATOM 1768 N N . ASN B 1 98 ? 20.766 -4.121 -3.229 1 83.94 98 ASN B N 1
ATOM 1769 C CA . ASN B 1 98 ? 19.625 -3.57 -2.51 1 83.94 98 ASN B CA 1
ATOM 1770 C C . ASN B 1 98 ? 18.297 -4.066 -3.094 1 83.94 98 ASN B C 1
ATOM 1772 O O . ASN B 1 98 ? 17.406 -4.473 -2.354 1 83.94 98 ASN B O 1
ATOM 1776 N N . MET B 1 99 ? 18.188 -4.113 -4.402 1 85.44 99 MET B N 1
ATOM 1777 C CA . MET B 1 99 ? 17 -4.641 -5.066 1 85.44 99 MET B CA 1
ATOM 1778 C C . MET B 1 99 ? 16.797 -6.113 -4.723 1 85.44 99 MET B C 1
ATOM 1780 O O . MET B 1 99 ? 15.664 -6.551 -4.488 1 85.44 99 MET B O 1
ATOM 1784 N N . ASP B 1 100 ? 17.859 -6.836 -4.668 1 91.12 100 ASP B N 1
ATOM 1785 C CA . ASP B 1 100 ? 17.797 -8.25 -4.328 1 91.12 100 ASP B CA 1
ATOM 1786 C C . ASP B 1 100 ? 17.156 -8.461 -2.957 1 91.12 100 ASP B C 1
ATOM 1788 O O . ASP B 1 100 ? 16.25 -9.281 -2.807 1 91.12 100 ASP B O 1
ATOM 1792 N N . SER B 1 101 ? 17.578 -7.742 -2.006 1 87.69 101 SER B N 1
ATOM 1793 C CA . SER B 1 101 ? 17.062 -7.84 -0.644 1 87.69 101 SER B CA 1
ATOM 1794 C C . SER B 1 101 ? 15.586 -7.477 -0.583 1 87.69 101 SER B C 1
ATOM 1796 O O . SER B 1 101 ? 14.797 -8.164 0.069 1 87.69 101 SER B O 1
ATOM 1798 N N . ILE B 1 102 ? 15.234 -6.453 -1.325 1 84.69 102 ILE B N 1
ATOM 1799 C CA . ILE B 1 102 ? 13.859 -5.965 -1.297 1 84.69 102 ILE B CA 1
ATOM 1800 C C . ILE B 1 102 ? 12.938 -6.988 -1.955 1 84.69 102 ILE B C 1
ATOM 1802 O O . ILE B 1 102 ? 11.875 -7.312 -1.419 1 84.69 102 ILE B O 1
ATOM 1806 N N . TYR B 1 103 ? 13.367 -7.527 -3.117 1 92.5 103 TYR B N 1
ATOM 1807 C CA . TYR B 1 103 ? 12.531 -8.492 -3.82 1 92.5 103 TYR B CA 1
ATOM 1808 C C . TYR B 1 103 ? 12.383 -9.773 -3.014 1 92.5 103 TYR B C 1
ATOM 1810 O O . TYR B 1 103 ? 11.312 -10.391 -3.006 1 92.5 103 TYR B O 1
ATOM 1818 N N . LYS B 1 104 ? 13.43 -10.156 -2.297 1 92.06 104 LYS B N 1
ATOM 1819 C CA . LYS B 1 104 ? 13.375 -11.352 -1.457 1 92.06 104 LYS B CA 1
ATOM 1820 C C . LYS B 1 104 ? 12.375 -11.172 -0.322 1 92.06 104 LYS B C 1
ATOM 1822 O O . LYS B 1 104 ? 11.562 -12.062 -0.064 1 92.06 104 LYS B O 1
ATOM 1827 N N . ILE B 1 105 ? 12.414 -10.023 0.306 1 88.94 105 ILE B N 1
ATOM 1828 C CA . ILE B 1 105 ? 11.492 -9.742 1.399 1 88.94 105 ILE B CA 1
ATOM 1829 C C . ILE B 1 105 ? 10.062 -9.648 0.86 1 88.94 105 ILE B C 1
ATOM 1831 O O . ILE B 1 105 ? 9.133 -10.211 1.44 1 88.94 105 ILE B O 1
ATOM 1835 N N . THR B 1 106 ? 9.875 -9 -0.284 1 92.31 106 THR B N 1
ATOM 1836 C CA . THR B 1 106 ? 8.555 -8.75 -0.857 1 92.31 106 THR B CA 1
ATOM 1837 C C . THR B 1 106 ? 7.906 -10.055 -1.311 1 92.31 106 THR B C 1
ATOM 1839 O O . THR B 1 106 ? 6.742 -10.312 -1.005 1 92.31 106 THR B O 1
ATOM 1842 N N . ILE B 1 107 ? 8.688 -10.852 -1.997 1 94.69 107 ILE B N 1
ATOM 1843 C CA . ILE B 1 107 ? 8.125 -12.102 -2.486 1 94.69 107 ILE B CA 1
ATOM 1844 C C . ILE B 1 107 ? 7.77 -13.008 -1.308 1 94.69 107 ILE B C 1
ATOM 1846 O O . ILE B 1 107 ? 6.73 -13.672 -1.318 1 94.69 107 ILE B O 1
ATOM 1850 N N . LYS B 1 108 ? 8.539 -13.055 -0.272 1 93.44 108 LYS B N 1
ATOM 1851 C CA . LYS B 1 108 ? 8.219 -13.852 0.912 1 93.44 108 LYS B CA 1
ATOM 1852 C C . LYS B 1 108 ? 6.926 -13.375 1.563 1 93.44 108 LYS B C 1
ATOM 1854 O O . LYS B 1 108 ? 6.094 -14.195 1.966 1 93.44 108 LYS B O 1
ATOM 1859 N N . PHE B 1 109 ? 6.801 -12.078 1.66 1 91.94 109 PHE B N 1
ATOM 1860 C CA . PHE B 1 109 ? 5.578 -11.508 2.213 1 91.94 109 PHE B CA 1
ATOM 1861 C C . PHE B 1 109 ? 4.363 -11.938 1.396 1 91.94 109 PHE B C 1
ATOM 1863 O O . PHE B 1 109 ? 3.342 -12.336 1.959 1 91.94 109 PHE B O 1
ATOM 1870 N N . ILE B 1 110 ? 4.445 -11.891 0.098 1 95.81 110 ILE B N 1
ATOM 1871 C CA . ILE B 1 110 ? 3.354 -12.266 -0.795 1 95.81 110 ILE B CA 1
ATOM 1872 C C . ILE B 1 110 ? 3.008 -13.734 -0.596 1 95.81 110 ILE B C 1
ATOM 1874 O O . ILE B 1 110 ? 1.841 -14.086 -0.401 1 95.81 110 ILE B O 1
ATOM 1878 N N . LEU B 1 111 ? 3.996 -14.539 -0.619 1 96.94 111 LEU B N 1
ATOM 1879 C CA . LEU B 1 111 ? 3.783 -15.977 -0.512 1 96.94 111 LEU B CA 1
ATOM 1880 C C . LEU B 1 111 ? 3.207 -16.344 0.853 1 96.94 111 LEU B C 1
ATOM 1882 O O . LEU B 1 111 ? 2.346 -17.219 0.955 1 96.94 111 LEU B O 1
ATOM 1886 N N . GLU B 1 112 ? 3.639 -15.68 1.941 1 95.19 112 GLU B N 1
ATOM 1887 C CA . GLU B 1 112 ? 3.092 -15.914 3.275 1 95.19 112 GLU B CA 1
ATOM 1888 C C . GLU B 1 112 ? 1.605 -15.562 3.328 1 95.19 112 GLU B C 1
ATOM 1890 O O . GLU B 1 112 ? 0.832 -16.234 4.016 1 95.19 112 GLU B O 1
ATOM 1895 N N . ASN B 1 113 ? 1.248 -14.539 2.604 1 96.06 113 ASN B N 1
ATOM 1896 C CA . ASN B 1 113 ? -0.161 -14.156 2.621 1 96.06 113 ASN B CA 1
ATOM 1897 C C . ASN B 1 113 ? -1.003 -15.086 1.752 1 96.06 113 ASN B C 1
ATOM 1899 O O . ASN B 1 113 ? -2.168 -15.344 2.061 1 96.06 113 ASN B O 1
ATOM 1903 N N . LEU B 1 114 ? -0.47 -15.641 0.638 1 97.88 114 LEU B N 1
ATOM 1904 C CA . LEU B 1 114 ? -1.145 -16.719 -0.084 1 97.88 114 LEU B CA 1
ATOM 1905 C C . LEU B 1 114 ? -1.374 -17.922 0.822 1 97.88 114 LEU B C 1
ATOM 1907 O O . LEU B 1 114 ? -2.48 -18.453 0.874 1 97.88 114 LEU B O 1
ATOM 1911 N N . ILE B 1 115 ? -0.33 -18.266 1.543 1 97.56 115 ILE B N 1
ATOM 1912 C CA . ILE B 1 115 ? -0.366 -19.422 2.432 1 97.56 115 ILE B CA 1
ATOM 1913 C C . ILE B 1 115 ? -1.392 -19.188 3.539 1 97.56 115 ILE B C 1
ATOM 1915 O O . ILE B 1 115 ? -2.209 -20.062 3.83 1 97.56 115 ILE B O 1
ATOM 1919 N N . LYS B 1 116 ? -1.35 -18.062 4.148 1 95.81 116 LYS B N 1
ATOM 1920 C CA . LYS B 1 116 ? -2.311 -17.703 5.188 1 95.81 116 LYS B CA 1
ATOM 1921 C C . LYS B 1 116 ? -3.742 -17.797 4.668 1 95.81 116 LYS B C 1
ATOM 1923 O O . LYS B 1 116 ? -4.621 -18.328 5.355 1 95.81 116 LYS B O 1
ATOM 1928 N N . GLY B 1 117 ? -3.973 -17.234 3.441 1 96.94 117 GLY B N 1
ATOM 1929 C CA . GLY B 1 117 ? -5.293 -17.312 2.836 1 96.94 117 GLY B CA 1
ATOM 1930 C C . GLY B 1 117 ? -5.777 -18.734 2.652 1 96.94 117 GLY B C 1
ATOM 1931 O O . GLY B 1 117 ? -6.949 -19.031 2.891 1 96.94 117 GLY B O 1
ATOM 1932 N N . MET B 1 118 ? -4.918 -19.578 2.242 1 97.19 118 MET B N 1
ATOM 1933 C CA . MET B 1 118 ? -5.301 -20.969 2.039 1 97.19 118 MET B CA 1
ATOM 1934 C C . MET B 1 118 ? -5.551 -21.672 3.373 1 97.19 118 MET B C 1
ATOM 1936 O O . MET B 1 118 ? -6.539 -22.391 3.531 1 97.19 118 MET B O 1
ATOM 1940 N N . LYS B 1 119 ? -4.699 -21.438 4.344 1 96.69 119 LYS B N 1
ATOM 1941 C CA . LYS B 1 119 ? -4.785 -22.125 5.629 1 96.69 119 LYS B CA 1
ATOM 1942 C C . LYS B 1 119 ? -6.008 -21.656 6.418 1 96.69 119 LYS B C 1
ATOM 1944 O O . LYS B 1 119 ? -6.582 -22.438 7.184 1 96.69 119 LYS B O 1
ATOM 1949 N N . ASN B 1 120 ? -6.406 -20.484 6.203 1 94.75 120 ASN B N 1
ATOM 1950 C CA . ASN B 1 120 ? -7.535 -19.922 6.941 1 94.75 120 ASN B CA 1
ATOM 1951 C C . ASN B 1 120 ? -8.859 -20.172 6.219 1 94.75 120 ASN B C 1
ATOM 1953 O O . ASN B 1 120 ? -9.922 -19.797 6.715 1 94.75 120 ASN B O 1
ATOM 1957 N N . SER B 1 121 ? -8.82 -20.703 5.105 1 89.5 121 SER B N 1
ATOM 1958 C CA . SER B 1 121 ? -10.031 -20.922 4.316 1 89.5 121 SER B CA 1
ATOM 1959 C C . SER B 1 121 ? -10.664 -22.266 4.629 1 89.5 121 SER B C 1
ATOM 1961 O O . SER B 1 121 ? -9.969 -23.219 4.984 1 89.5 121 SER B O 1
#

InterPro domains:
  IPR000971 Globin [PF00042] (1-101)
  IPR000971 Globin [PS01033] (1-119)
  IPR009050 Globin-like superfamily [SSF46458] (1-119)
  IPR012292 Globin/Protoglobin [G3DSA:1.10.490.10] (1-121)
  IPR050532 Globin-like Oxygen Transporters [PTHR46458] (1-120)

Secondary structure (DSSP, 8-state):
-GGG-HHHHHT-GGGTT--SHHHHHH-HHHHHHHHHHHHHHHHHHHHHHHHHHHHHHHHHHHHHGGGSTT--GGGGGGGHHHHHHHHHHHHGGG--HHHHHHHHHHHHHHHHHHHHHHHT-/-GGG-HHHHTT-GGGTT--SHHHHHH-HHHHHHHHHHHHHHHHHHHHHHHHHHHHHHHHHHHHHGGGSTT--GGGGGGGHHHHHHHHHHHHGGG--HHHHHHHHHHHHHHHHHHHHHHHT-

Sequence (242 aa):
MFKNNSGVQQLFRELRDLKTTDELRMSEVLEKHASKVMSILDDSINNIDSVDITLELLHRTGASHKGYQGFTAELFWEIEQPFLDSVKLTLGDRYTDNMDSIYKITIKFILENLIKGMKNSMFKNNSGVQQLFRELRDLKTTDELRMSEVLEKHASKVMSILDDSINNIDSVDITLELLHRTGASHKGYQGFTAELFWEIEQPFLDSVKLTLGDRYTDNMDSIYKITIKFILENLIKGMKNS

Organism: Lottia gigantea (NCBI:txid225164)

Solvent-accessible surface area (backbone atoms only — not comparable to full-atom values): 13264 Å² total; per-residue (Å²): 101,52,88,85,28,62,73,62,38,56,62,36,78,94,44,55,81,57,86,46,71,69,52,49,72,66,30,66,67,52,50,54,51,51,50,50,52,49,49,52,52,52,53,42,51,54,33,52,52,42,38,56,53,41,53,49,50,35,20,51,56,23,28,61,47,63,76,41,78,89,59,54,63,71,58,55,59,58,50,53,59,51,49,54,51,50,51,42,66,73,46,45,91,70,57,43,72,69,54,51,53,50,52,54,53,50,50,50,52,50,45,50,38,21,32,49,20,28,71,73,93,102,53,88,85,29,60,73,62,38,58,61,35,78,94,44,54,80,56,86,46,72,68,51,51,71,66,31,66,66,53,50,53,52,51,50,52,52,50,48,53,50,51,52,41,51,54,32,51,52,45,38,54,51,41,51,50,49,34,21,51,56,22,28,61,46,62,77,41,76,87,59,54,63,73,59,56,60,58,49,52,59,50,49,56,51,51,50,43,65,73,46,46,90,71,57,44,72,69,54,51,54,50,51,52,52,50,51,49,52,52,46,50,39,21,32,49,20,28,71,73,93

pLDDT: mean 91.86, std 4.64, range [72.81, 97.88]